Protein AF-A0A9P6WV82-F1 (afdb_monomer_lite)

InterPro domains:
  IPR022210 Transcription activator GCR1-like domain [PF12550] (88-168)
  IPR052146 High-osmolarity-induced transcription [PTHR37784] (64-182)

Secondary structure (DSSP, 8-state):
-HHHHHHHHHHHHHHHHHHHHHHHHHHHHHHHHHHHHHHHHHHHHHHHHGGGS---------------PPP-----S-S------------S---SHHHHHHHHHT-STTPPPHHHHHHHHTTGGGTSS-HHHHHHHHHHHHHHHHHHHHHHHHT--HHHHHHHHHHHHHHTT--HHHHHHHHHTT--

Structure (mmCIF, N/CA/C/O backbone):
data_AF-A0A9P6WV82-F1
#
_entry.id   AF-A0A9P6WV82-F1
#
loop_
_atom_site.group_PDB
_atom_site.id
_atom_site.type_symbol
_atom_site.label_atom_id
_atom_site.label_alt_id
_atom_site.label_comp_id
_atom_site.label_asym_id
_atom_site.label_entity_id
_atom_site.label_seq_id
_atom_site.pdbx_PDB_ins_code
_atom_site.Cartn_x
_atom_site.Cartn_y
_atom_site.Cartn_z
_atom_site.occupancy
_atom_site.B_iso_or_equiv
_atom_site.auth_seq_id
_atom_site.auth_comp_id
_atom_site.auth_asym_id
_atom_site.auth_atom_id
_atom_site.pdbx_PDB_model_num
ATOM 1 N N . MET A 1 1 ? -42.187 6.146 41.200 1.00 59.62 1 MET A N 1
ATOM 2 C CA . MET A 1 1 ? -41.521 5.185 40.288 1.00 59.62 1 MET A CA 1
ATOM 3 C C . MET A 1 1 ? -41.901 5.340 38.808 1.00 59.62 1 MET A C 1
ATOM 5 O O . MET A 1 1 ? -41.133 4.873 37.985 1.00 59.62 1 MET A O 1
ATOM 9 N N . LYS A 1 2 ? -43.012 6.002 38.430 1.00 61.84 2 LYS A N 1
ATOM 10 C CA . LYS A 1 2 ? -43.406 6.187 37.011 1.00 61.84 2 LYS A CA 1
ATOM 11 C C . LYS A 1 2 ? -42.445 7.071 36.190 1.00 61.84 2 LYS A C 1
ATOM 13 O O . LYS A 1 2 ? -42.104 6.729 35.070 1.00 61.84 2 LYS A O 1
ATOM 18 N N . THR A 1 3 ? -41.887 8.108 36.809 1.00 72.44 3 THR A N 1
ATOM 19 C CA . THR A 1 3 ? -41.020 9.103 36.152 1.00 72.44 3 THR A CA 1
ATOM 20 C C . THR A 1 3 ? -39.717 8.549 35.559 1.00 72.44 3 THR A C 1
ATOM 22 O O . THR A 1 3 ? -39.235 9.068 34.558 1.00 72.44 3 THR A O 1
ATOM 25 N N . GLY A 1 4 ? -39.140 7.492 36.142 1.00 73.56 4 GLY A N 1
ATOM 26 C CA . GLY A 1 4 ? -37.918 6.869 35.617 1.00 73.56 4 GLY A CA 1
ATOM 27 C C . GLY A 1 4 ? -38.162 6.027 34.360 1.00 73.56 4 GLY A C 1
ATOM 28 O O . GLY A 1 4 ? -37.339 6.027 33.449 1.00 73.56 4 GLY A O 1
ATOM 29 N N . PHE A 1 5 ? -39.312 5.352 34.287 1.00 75.44 5 PHE A N 1
ATOM 30 C CA . PHE A 1 5 ? -39.697 4.529 33.139 1.00 75.44 5 PHE A CA 1
ATOM 31 C C . PHE A 1 5 ? -40.050 5.391 31.920 1.00 75.44 5 PHE A C 1
ATOM 33 O O . PHE A 1 5 ? -39.572 5.123 30.819 1.00 75.44 5 PHE A O 1
ATOM 40 N N . ASP A 1 6 ? -40.786 6.484 32.135 1.00 85.81 6 ASP A N 1
ATOM 41 C CA . ASP A 1 6 ? -41.121 7.445 31.077 1.00 85.81 6 ASP A CA 1
ATOM 42 C C . ASP A 1 6 ? -39.864 8.123 30.501 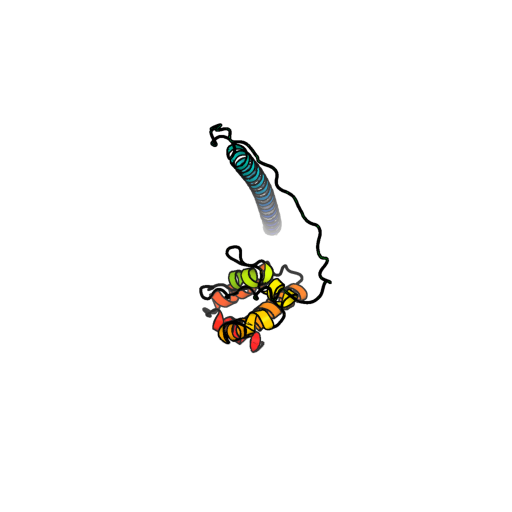1.00 85.81 6 ASP A C 1
ATOM 44 O O . ASP A 1 6 ? -39.753 8.315 29.290 1.00 85.81 6 ASP A O 1
ATOM 48 N N . SER A 1 7 ? -38.871 8.411 31.353 1.00 86.19 7 SER A N 1
ATOM 49 C CA . SER A 1 7 ? -37.585 8.991 30.942 1.00 86.19 7 SER A CA 1
ATOM 50 C C . SER A 1 7 ? -36.739 8.024 30.098 1.00 86.19 7 SER A C 1
ATOM 52 O O . SER A 1 7 ? -36.194 8.411 29.064 1.00 86.19 7 SER A O 1
ATOM 54 N N . MET A 1 8 ? -36.683 6.738 30.469 1.00 86.56 8 MET A N 1
ATOM 55 C CA . MET A 1 8 ? -35.998 5.716 29.662 1.00 86.56 8 MET A CA 1
ATOM 56 C C . MET A 1 8 ? -36.670 5.513 28.303 1.00 86.56 8 MET A C 1
ATOM 58 O O . MET A 1 8 ? -35.983 5.383 27.290 1.00 86.56 8 MET A O 1
ATOM 62 N N . ASN A 1 9 ? -38.003 5.530 28.261 1.00 90.44 9 ASN A N 1
ATOM 63 C CA . ASN A 1 9 ? -38.742 5.399 27.011 1.00 90.44 9 ASN A CA 1
ATOM 64 C C . ASN A 1 9 ? -38.524 6.616 26.091 1.00 90.44 9 ASN A C 1
ATOM 66 O O . ASN A 1 9 ? -38.343 6.464 24.884 1.00 90.44 9 ASN A O 1
ATOM 70 N N . ALA A 1 10 ? -38.451 7.825 26.661 1.00 90.81 10 ALA A N 1
ATOM 71 C CA . ALA A 1 10 ? -38.076 9.028 25.921 1.00 90.81 10 ALA A CA 1
ATOM 72 C C . ALA A 1 10 ? -36.651 8.926 25.349 1.00 90.81 10 ALA A C 1
ATOM 74 O O . ALA A 1 10 ? -36.433 9.247 24.182 1.00 90.81 10 ALA A O 1
ATOM 75 N N . MET A 1 11 ? -35.694 8.420 26.132 1.00 89.25 11 MET A N 1
ATOM 76 C CA . MET A 1 11 ? -34.311 8.242 25.683 1.00 89.25 11 MET A CA 1
ATOM 77 C C . MET A 1 11 ? -34.193 7.212 24.553 1.00 89.25 11 MET A C 1
ATOM 79 O O . MET A 1 11 ? -33.502 7.464 23.568 1.00 89.25 11 MET A O 1
ATOM 83 N N . LEU A 1 12 ? -34.910 6.090 24.648 1.00 89.75 12 LEU A N 1
ATOM 84 C CA . LEU A 1 12 ? -34.991 5.083 23.585 1.00 89.75 12 LEU A CA 1
ATOM 85 C C . LEU A 1 12 ? -35.516 5.679 22.277 1.00 89.75 12 LEU A C 1
ATOM 87 O O . LEU A 1 12 ? -34.900 5.486 21.229 1.00 89.75 12 LEU A O 1
ATOM 91 N N . ASN A 1 13 ? -36.592 6.462 22.342 1.00 93.88 13 ASN A N 1
ATOM 92 C CA . ASN A 1 13 ? -37.151 7.126 21.166 1.00 93.88 13 ASN A CA 1
ATOM 93 C C . ASN A 1 13 ? -36.176 8.143 20.556 1.00 93.88 13 ASN A C 1
ATOM 95 O O . ASN A 1 13 ? -36.062 8.227 19.333 1.00 93.88 13 ASN A O 1
ATOM 99 N N . ILE A 1 14 ? -35.435 8.887 21.384 1.00 93.62 14 ILE A N 1
ATOM 100 C CA . ILE A 1 14 ? -34.412 9.833 20.914 1.00 93.62 14 ILE A CA 1
ATOM 101 C C . ILE A 1 14 ? -33.285 9.094 20.189 1.00 93.62 14 ILE A C 1
ATOM 103 O O . ILE A 1 14 ? -32.912 9.489 19.086 1.00 93.62 14 ILE A O 1
ATOM 107 N N . VAL A 1 15 ? -32.764 8.010 20.769 1.00 92.12 15 VAL A N 1
ATOM 108 C CA . VAL A 1 15 ? -31.679 7.220 20.164 1.00 92.12 15 VAL A CA 1
ATOM 109 C C . VAL A 1 15 ? -32.139 6.579 18.856 1.00 92.12 15 VAL A C 1
ATOM 111 O O . VAL A 1 15 ? -31.428 6.631 17.854 1.00 92.12 15 VAL A O 1
ATOM 114 N N . GLN A 1 16 ? -33.350 6.025 18.822 1.00 91.44 16 GLN A N 1
ATOM 115 C CA . GLN A 1 16 ? -33.920 5.464 17.597 1.00 91.44 16 GLN A CA 1
ATOM 116 C C . GLN A 1 16 ? -34.129 6.532 16.519 1.00 91.44 16 GLN A C 1
ATOM 118 O O . GLN A 1 16 ? -33.824 6.285 15.352 1.00 91.44 16 GLN A O 1
ATOM 123 N N . SER A 1 17 ? -34.600 7.721 16.900 1.00 94.50 17 SER A N 1
ATOM 124 C CA . SER A 1 17 ? -34.752 8.860 15.992 1.00 94.50 17 SER A CA 1
ATOM 125 C C . SER A 1 17 ? -33.402 9.313 15.424 1.00 94.50 17 SER A C 1
ATOM 127 O O . SER A 1 17 ? -33.260 9.441 14.209 1.00 94.50 17 SER A O 1
ATOM 129 N N . GLN A 1 18 ? -32.369 9.453 16.264 1.00 90.50 18 GLN A N 1
ATOM 130 C C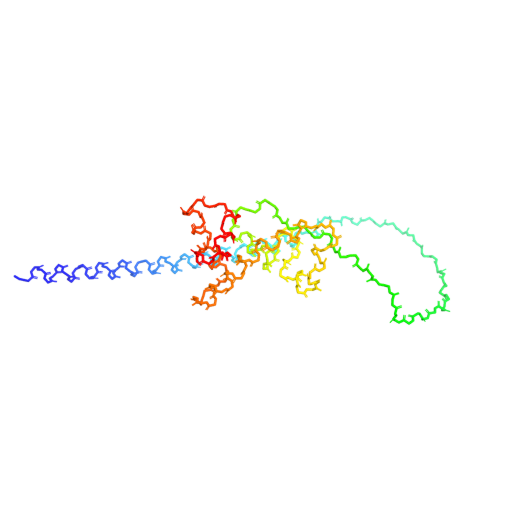A . GLN A 1 18 ? -31.015 9.802 15.811 1.00 90.50 18 GLN A CA 1
ATOM 131 C C . GLN A 1 18 ? -30.416 8.751 14.869 1.00 90.50 18 GLN A C 1
ATOM 133 O O . GLN A 1 18 ? -29.809 9.108 13.856 1.00 90.50 18 GLN A O 1
ATOM 138 N N . ASN A 1 19 ? -30.625 7.463 15.151 1.00 92.19 19 ASN A N 1
ATOM 139 C CA . ASN A 1 19 ? -30.166 6.387 14.272 1.00 92.19 19 ASN A CA 1
ATOM 140 C C . ASN A 1 19 ? -30.859 6.446 12.903 1.00 92.19 19 ASN A C 1
ATOM 142 O O . ASN A 1 19 ? -30.200 6.301 11.874 1.00 92.19 19 ASN A O 1
ATOM 146 N N . GLN A 1 20 ? -32.168 6.714 12.868 1.00 92.94 20 GLN A N 1
ATOM 147 C CA . GLN A 1 20 ? -32.908 6.870 11.611 1.00 92.94 20 GLN A CA 1
ATOM 148 C C . GLN A 1 20 ? -32.475 8.113 10.825 1.00 92.94 20 GLN A C 1
ATOM 150 O O . GLN A 1 20 ? -32.301 8.035 9.610 1.00 92.94 20 GLN A O 1
ATOM 155 N N . LEU A 1 21 ? -32.254 9.243 11.501 1.00 94.50 21 LEU A N 1
ATOM 156 C CA . LEU A 1 21 ? -31.747 10.465 10.868 1.00 94.50 21 LEU A CA 1
ATOM 157 C C . LEU A 1 21 ? -30.377 10.233 10.228 1.00 94.50 21 LEU A C 1
ATOM 159 O O . LEU A 1 21 ? -30.173 10.591 9.070 1.00 94.50 21 LEU A O 1
ATOM 163 N N . THR A 1 22 ? -29.473 9.570 10.950 1.00 90.31 22 THR A N 1
ATOM 164 C CA . THR A 1 22 ? -28.144 9.212 10.439 1.00 90.31 22 THR A CA 1
ATOM 165 C C . THR A 1 22 ? -28.248 8.315 9.205 1.00 90.31 22 THR A C 1
ATOM 167 O O . THR A 1 22 ? -27.593 8.573 8.198 1.00 90.31 22 THR A O 1
ATOM 170 N N . LEU A 1 23 ? -29.121 7.302 9.238 1.00 93.81 23 LEU A N 1
ATOM 171 C CA . LEU A 1 23 ? -29.341 6.405 8.101 1.00 93.81 23 LEU A CA 1
ATOM 172 C C . LEU A 1 23 ? -29.824 7.165 6.855 1.00 93.81 23 LEU A C 1
ATOM 174 O O . LEU A 1 23 ? -29.355 6.913 5.745 1.00 93.81 23 LEU A O 1
ATOM 178 N N . ASN A 1 24 ? -30.760 8.097 7.032 1.00 95.50 24 ASN A N 1
ATOM 179 C CA . ASN A 1 24 ? -31.298 8.890 5.930 1.00 95.50 24 ASN A CA 1
ATOM 180 C C . ASN A 1 24 ? -30.247 9.848 5.356 1.00 95.50 24 ASN A C 1
ATOM 182 O O . ASN A 1 24 ? -30.150 9.972 4.137 1.00 95.50 24 ASN A O 1
ATOM 186 N N . ALA A 1 25 ? -29.423 10.461 6.210 1.00 95.25 25 ALA A N 1
ATOM 187 C CA . ALA A 1 25 ? -28.324 11.319 5.775 1.00 95.25 25 ALA A CA 1
ATOM 188 C C . ALA A 1 25 ? -27.295 10.550 4.929 1.00 95.25 25 ALA A C 1
ATOM 190 O O . ALA A 1 25 ? -26.870 11.042 3.887 1.00 95.25 25 ALA A O 1
ATOM 191 N N . VAL A 1 26 ? -26.948 9.318 5.319 1.00 92.62 26 VAL A N 1
ATOM 192 C CA . VAL A 1 26 ? -26.033 8.464 4.539 1.00 92.62 26 VAL A CA 1
ATOM 193 C C . VAL A 1 26 ? -26.626 8.118 3.173 1.00 92.62 26 VAL A C 1
ATOM 195 O O . VAL A 1 26 ? -25.959 8.293 2.158 1.00 92.62 26 VAL A O 1
ATOM 198 N N . LYS A 1 27 ? -27.897 7.700 3.118 1.00 94.50 27 LYS A N 1
ATOM 199 C CA . LYS A 1 27 ? -28.572 7.390 1.843 1.00 94.50 27 LYS A CA 1
ATOM 200 C C . LYS A 1 27 ? -28.625 8.590 0.899 1.00 94.50 27 LYS A C 1
ATOM 202 O O . LYS A 1 27 ? -28.493 8.423 -0.313 1.00 94.50 27 LYS A O 1
ATOM 207 N N . GLN A 1 28 ? -28.827 9.781 1.457 1.00 93.75 28 GLN A N 1
ATOM 208 C CA . GLN A 1 28 ? -28.831 11.024 0.698 1.00 93.75 28 GLN A CA 1
ATOM 209 C C . GLN A 1 28 ? -27.441 11.321 0.125 1.00 93.75 28 GLN A C 1
ATOM 211 O O . GLN A 1 28 ? -27.318 11.538 -1.078 1.00 93.75 28 GLN A O 1
ATOM 216 N N . LEU A 1 29 ? -26.394 11.233 0.949 1.00 92.94 29 LEU A N 1
ATOM 217 C CA . LEU A 1 29 ? -25.011 11.412 0.502 1.00 92.94 29 LEU A CA 1
ATOM 218 C C . LEU A 1 29 ? -24.619 10.406 -0.587 1.00 92.94 29 LEU A C 1
ATOM 220 O O . LEU A 1 29 ? -23.961 10.767 -1.559 1.00 92.94 29 LEU A O 1
ATOM 224 N N . GLU A 1 30 ? -25.047 9.148 -0.473 1.00 92.56 30 GLU A N 1
ATOM 225 C CA . GLU A 1 30 ? -24.822 8.150 -1.521 1.00 92.56 30 GLU A CA 1
ATOM 226 C C . GLU A 1 30 ? -25.540 8.510 -2.826 1.00 92.56 30 GLU A C 1
ATOM 228 O O . GLU A 1 30 ? -24.981 8.319 -3.906 1.00 92.56 30 GLU A O 1
ATOM 233 N N . ALA A 1 31 ? -26.771 9.024 -2.752 1.00 92.06 31 ALA A N 1
ATOM 234 C CA . ALA A 1 31 ? -27.504 9.477 -3.929 1.00 92.06 31 ALA A CA 1
ATOM 235 C C . ALA A 1 31 ? -26.819 10.673 -4.598 1.00 92.06 31 ALA A C 1
ATOM 237 O O . ALA A 1 31 ? -26.658 10.675 -5.817 1.00 92.06 31 ALA A O 1
ATOM 238 N N . GLU A 1 32 ? -26.353 11.640 -3.812 1.00 92.44 32 GLU A N 1
ATOM 239 C CA . GLU A 1 32 ? -25.611 12.805 -4.302 1.00 92.44 32 GLU A CA 1
ATOM 240 C C . GLU A 1 32 ? -24.291 12.404 -4.959 1.00 92.44 32 GLU A C 1
ATOM 242 O O . GLU A 1 32 ? -23.982 12.869 -6.056 1.00 92.44 32 GLU A O 1
ATOM 247 N N . ASN A 1 33 ? -23.545 11.483 -4.347 1.00 93.19 33 ASN A N 1
ATOM 248 C CA . ASN A 1 33 ? -22.292 10.988 -4.908 1.00 93.19 33 ASN A CA 1
ATOM 249 C C . ASN A 1 33 ? -22.525 10.250 -6.240 1.00 93.19 33 ASN A C 1
ATOM 251 O O . ASN A 1 33 ? -21.804 10.472 -7.212 1.00 93.19 33 ASN A O 1
ATOM 255 N N . ARG A 1 34 ? -23.588 9.435 -6.338 1.00 92.50 34 ARG A N 1
ATOM 256 C CA . ARG A 1 34 ? -23.975 8.794 -7.609 1.00 92.50 34 ARG A CA 1
ATOM 257 C C . ARG A 1 34 ? -24.305 9.815 -8.696 1.00 92.50 34 ARG A C 1
ATOM 259 O O . ARG A 1 34 ? -23.856 9.642 -9.827 1.00 92.50 34 ARG A O 1
ATOM 266 N N . THR A 1 35 ? -25.061 10.859 -8.367 1.00 94.75 35 THR A N 1
ATOM 267 C CA . THR A 1 35 ? -25.400 11.928 -9.320 1.00 94.75 35 THR A CA 1
ATOM 268 C C . THR A 1 35 ? -24.148 12.668 -9.781 1.00 94.75 35 THR A C 1
ATOM 270 O O . THR A 1 35 ? -23.925 12.801 -10.979 1.00 94.75 35 THR A O 1
ATOM 273 N N . MET A 1 36 ? -23.268 13.048 -8.851 1.00 93.12 36 MET A N 1
ATOM 274 C CA . MET A 1 36 ? -22.010 13.728 -9.170 1.00 93.12 36 MET A CA 1
ATOM 275 C C . MET A 1 36 ? -21.119 12.894 -10.100 1.00 93.12 36 MET A C 1
ATOM 277 O O . MET A 1 36 ? -20.535 13.424 -11.047 1.00 93.12 36 MET A O 1
ATOM 281 N N . LEU A 1 37 ? -21.020 11.584 -9.858 1.00 93.50 37 LEU A N 1
ATOM 282 C CA . LEU A 1 37 ? -20.270 10.678 -10.729 1.00 93.50 37 LEU A CA 1
ATOM 283 C C . LEU A 1 37 ? -20.881 10.596 -12.134 1.00 93.50 37 LEU A C 1
ATOM 285 O O . LEU A 1 37 ? -20.140 10.605 -13.119 1.00 93.50 37 LEU A O 1
ATOM 289 N N . ALA A 1 38 ? -22.211 10.549 -12.241 1.00 89.25 38 ALA A N 1
ATOM 290 C CA . ALA A 1 38 ? -22.902 10.548 -13.529 1.00 89.25 38 ALA A CA 1
ATOM 291 C C . ALA A 1 38 ? -22.651 11.850 -14.313 1.00 89.25 38 ALA A C 1
ATOM 293 O O . ALA A 1 38 ? -22.342 11.799 -15.506 1.00 89.25 38 ALA A O 1
ATOM 294 N N . ASP A 1 39 ? -22.695 12.998 -13.636 1.00 89.06 39 ASP A N 1
ATOM 295 C CA . ASP A 1 39 ? -22.423 14.306 -14.240 1.00 89.06 39 ASP A CA 1
ATOM 296 C C . ASP A 1 39 ? -20.965 14.428 -14.702 1.00 89.06 39 ASP A C 1
ATOM 298 O O . ASP A 1 39 ? -20.696 14.891 -15.813 1.00 89.06 39 ASP A O 1
ATOM 302 N N . SER A 1 40 ? -20.012 13.943 -13.898 1.00 91.19 40 SER A N 1
ATOM 303 C CA . SER A 1 40 ? -18.591 13.915 -14.268 1.00 91.19 40 SER A CA 1
ATOM 304 C C . SER A 1 40 ? -18.349 13.071 -15.522 1.00 91.19 40 SER A C 1
ATOM 306 O O . SER A 1 40 ? -17.632 13.491 -16.434 1.00 91.19 40 SER A O 1
ATOM 308 N N . PHE A 1 41 ? -19.002 11.910 -15.623 1.00 95.62 41 PHE A N 1
ATOM 309 C CA . PHE A 1 41 ? -18.922 11.062 -16.811 1.00 95.62 41 PHE A CA 1
ATOM 310 C C . PHE A 1 41 ? -19.500 11.754 -18.057 1.00 95.62 41 PHE A C 1
ATOM 312 O O . PHE A 1 41 ? -18.907 11.710 -19.143 1.00 95.62 41 PHE A O 1
ATOM 319 N N . LEU A 1 42 ? -20.633 12.445 -17.913 1.00 92.25 42 LEU A N 1
ATOM 320 C CA . LEU A 1 42 ? -21.245 13.192 -19.011 1.00 92.25 42 LEU A CA 1
ATOM 321 C C . LEU A 1 42 ? -20.366 14.370 -19.466 1.00 92.25 42 LEU A C 1
ATOM 323 O O . LEU A 1 42 ? -20.237 14.642 -20.660 1.00 92.25 42 LEU A O 1
ATOM 327 N N . GLN A 1 43 ? -19.695 15.035 -18.529 1.00 89.44 43 GLN A N 1
ATOM 328 C CA . GLN A 1 43 ? -18.749 16.103 -18.834 1.00 89.44 43 GLN A CA 1
ATOM 329 C C . GLN A 1 43 ? -17.540 15.585 -19.622 1.00 89.44 43 GLN A C 1
ATOM 331 O O . GLN A 1 43 ? -17.190 16.160 -20.653 1.00 89.44 43 GLN A O 1
ATOM 336 N N . ILE A 1 44 ? -16.929 14.482 -19.180 1.00 87.50 44 ILE A N 1
ATOM 337 C CA . ILE A 1 44 ? -15.770 13.878 -19.859 1.00 87.50 44 ILE A CA 1
ATOM 338 C C . ILE A 1 44 ? -16.151 13.416 -21.269 1.00 87.50 44 ILE A C 1
ATOM 340 O O . ILE A 1 44 ? -15.408 13.658 -22.218 1.00 87.50 44 ILE A O 1
ATOM 344 N N . SER A 1 45 ? -17.322 12.799 -21.436 1.00 84.19 45 SER A N 1
ATOM 345 C CA . SER A 1 45 ? -17.796 12.373 -22.760 1.00 84.19 45 SER A CA 1
ATOM 346 C C . SER A 1 45 ? -18.053 13.554 -23.706 1.00 84.19 45 SER A C 1
ATOM 348 O O . SER A 1 45 ? -17.675 13.483 -24.877 1.00 84.19 45 SER A O 1
ATOM 350 N N . ASN A 1 46 ? -18.589 14.675 -23.214 1.00 80.88 46 ASN A N 1
ATOM 351 C CA . ASN A 1 46 ? -18.684 15.906 -24.004 1.00 80.88 46 ASN A CA 1
ATOM 352 C C . ASN A 1 46 ? -17.307 16.503 -24.344 1.00 80.88 46 ASN A C 1
ATOM 354 O O . ASN A 1 46 ? -17.136 16.982 -25.462 1.00 80.88 46 ASN A O 1
ATOM 358 N N . MET A 1 47 ? -16.322 16.445 -23.437 1.00 77.69 47 MET A N 1
ATOM 359 C CA . MET A 1 47 ? -14.949 16.900 -23.715 1.00 77.69 47 MET A CA 1
ATOM 360 C C . MET A 1 47 ? -14.264 16.055 -24.793 1.00 77.69 47 MET A C 1
ATOM 362 O O . MET A 1 47 ? -13.630 16.607 -25.686 1.00 77.69 47 MET A O 1
ATOM 366 N N . LEU A 1 48 ? -14.419 14.729 -24.746 1.00 76.31 48 LEU A N 1
ATOM 367 C CA . LEU A 1 48 ? -13.856 13.828 -25.757 1.00 76.31 48 LEU A CA 1
ATOM 368 C C . LEU A 1 48 ? -14.478 14.056 -27.141 1.00 76.31 48 LEU A C 1
ATOM 370 O O . LEU A 1 48 ? -13.783 13.947 -28.144 1.00 76.31 48 LEU A O 1
ATOM 374 N N . ARG A 1 49 ? -15.762 14.431 -27.206 1.00 74.81 49 ARG A N 1
ATOM 375 C CA . ARG A 1 49 ? -16.451 14.730 -28.472 1.00 74.81 49 ARG A CA 1
ATOM 376 C C . ARG A 1 49 ? -16.057 16.079 -29.089 1.00 74.81 49 ARG A C 1
ATOM 378 O O . ARG A 1 49 ? -16.239 16.265 -30.283 1.00 74.81 49 ARG A O 1
ATOM 385 N N . GLN A 1 50 ? -15.510 17.007 -28.303 1.00 61.62 50 GLN A N 1
ATOM 386 C CA . GLN A 1 50 ? -15.025 18.308 -28.790 1.00 61.62 50 GLN A CA 1
ATOM 387 C C . GLN A 1 50 ? -13.569 18.264 -29.305 1.00 61.62 50 GLN A C 1
ATOM 389 O O . GLN A 1 50 ? -13.038 19.289 -29.721 1.00 61.62 50 GLN A O 1
ATOM 394 N N . GLY A 1 51 ? -12.922 17.090 -29.309 1.00 55.44 51 GLY A N 1
ATOM 395 C CA . GLY A 1 51 ? -11.545 16.900 -29.783 1.00 55.44 51 GLY A CA 1
ATOM 396 C C . GLY A 1 51 ? -11.352 16.816 -31.306 1.00 55.44 51 GLY A C 1
ATOM 397 O O . GLY A 1 51 ? -10.206 16.806 -31.743 1.00 55.44 51 GLY A O 1
ATOM 398 N N . ASP A 1 52 ? -12.426 16.786 -32.107 1.00 51.97 52 ASP A N 1
ATOM 399 C CA . ASP A 1 52 ? -12.368 16.605 -33.573 1.00 51.97 52 ASP A CA 1
ATOM 400 C C . ASP A 1 52 ? -12.622 17.891 -34.402 1.00 51.97 52 ASP A C 1
ATOM 402 O O . ASP A 1 52 ? -12.524 17.861 -35.627 1.00 51.97 52 ASP A O 1
ATOM 406 N N . GLU A 1 53 ? -12.888 19.053 -33.786 1.00 47.41 53 GLU A N 1
ATOM 407 C CA . GLU A 1 53 ? -13.193 20.308 -34.515 1.00 47.41 53 GLU A CA 1
ATOM 408 C C . GLU A 1 53 ? -12.016 21.299 -34.633 1.00 47.41 53 GLU A C 1
ATOM 410 O O . GLU A 1 53 ? -12.207 22.515 -34.664 1.00 47.41 53 GLU A O 1
ATOM 415 N N . ASN A 1 54 ? -10.773 20.817 -34.745 1.00 44.00 54 ASN A N 1
ATOM 416 C CA . ASN A 1 54 ? -9.682 21.679 -35.215 1.00 44.00 54 ASN A CA 1
ATOM 417 C C . ASN A 1 54 ? -8.580 20.907 -35.953 1.00 44.00 54 ASN A C 1
ATOM 419 O O . ASN A 1 54 ? -7.452 20.774 -35.485 1.00 44.00 54 ASN A O 1
ATOM 423 N N . THR A 1 55 ? -8.886 20.379 -37.136 1.00 43.78 55 THR A N 1
ATOM 424 C CA . THR A 1 55 ? -7.854 20.077 -38.138 1.00 43.78 55 THR A CA 1
ATOM 425 C C . THR A 1 55 ? -8.375 20.496 -39.503 1.00 43.78 55 THR A C 1
ATOM 427 O O . THR A 1 55 ? -9.132 19.786 -40.161 1.00 43.78 55 THR A O 1
ATOM 430 N N . GLN A 1 56 ? -8.001 21.713 -39.897 1.00 39.81 56 GLN A N 1
ATOM 431 C CA . GLN A 1 56 ? -8.258 22.227 -41.232 1.00 39.81 56 GLN A CA 1
ATOM 432 C C . GLN A 1 56 ? -7.584 21.349 -42.292 1.00 39.81 56 GLN A C 1
ATOM 434 O O . GLN A 1 56 ? -6.398 21.030 -42.221 1.00 39.81 56 GLN A O 1
ATOM 439 N N . ILE A 1 57 ? -8.385 21.007 -43.296 1.00 44.47 57 ILE A N 1
ATOM 440 C CA . ILE A 1 57 ? -8.008 20.394 -44.562 1.00 44.47 57 ILE A CA 1
ATOM 441 C C . ILE A 1 57 ? -7.064 21.341 -45.312 1.00 44.47 57 ILE A C 1
ATOM 443 O O . ILE A 1 57 ? -7.433 22.478 -45.602 1.00 44.47 57 ILE A O 1
ATOM 447 N N . GLN A 1 58 ? -5.893 20.850 -45.721 1.00 35.53 58 GLN A N 1
ATOM 448 C CA . GLN A 1 58 ? -5.174 21.421 -46.857 1.00 35.53 58 GLN A CA 1
ATOM 449 C C . GLN A 1 58 ? -4.789 20.300 -47.825 1.00 35.53 58 GLN A C 1
ATOM 451 O O . GLN A 1 58 ? -3.957 19.443 -47.541 1.00 35.53 58 GLN A O 1
ATOM 456 N N . GLN A 1 59 ? -5.493 20.290 -48.957 1.00 41.44 59 GLN A N 1
ATOM 457 C CA . GLN A 1 59 ? -5.243 19.446 -50.117 1.00 41.44 59 GLN A CA 1
ATOM 458 C C . GLN A 1 59 ? -3.960 19.910 -50.813 1.00 41.44 59 GLN A C 1
ATOM 460 O O . GLN A 1 59 ? -3.895 21.058 -51.243 1.00 41.44 59 GLN A O 1
ATOM 465 N N . THR A 1 60 ? -3.003 19.010 -51.036 1.00 33.53 60 THR A N 1
ATOM 466 C CA . THR A 1 60 ? -2.095 19.096 -52.189 1.00 33.53 60 THR A CA 1
ATOM 467 C C . THR A 1 60 ? -1.836 17.699 -52.752 1.00 33.53 60 THR A C 1
ATOM 469 O O . THR A 1 60 ? -1.316 16.796 -52.105 1.00 33.53 60 THR A O 1
ATOM 472 N N . SER A 1 61 ? -2.275 17.524 -53.993 1.00 46.19 61 SER A N 1
ATOM 473 C CA . SER A 1 61 ? -2.063 16.372 -54.860 1.00 46.19 61 SER A CA 1
ATOM 474 C C . SER A 1 61 ? -0.574 16.101 -55.074 1.00 46.19 61 SER A C 1
ATOM 476 O O . SER A 1 61 ? 0.127 17.043 -55.420 1.00 46.19 61 SER A O 1
ATOM 478 N N . THR A 1 62 ? -0.099 14.848 -54.998 1.00 33.78 62 THR A N 1
ATOM 479 C CA . THR A 1 62 ? 1.011 14.335 -55.840 1.00 33.78 62 THR A CA 1
ATOM 480 C C . THR A 1 62 ? 1.027 12.792 -55.877 1.00 33.78 62 THR A C 1
ATOM 482 O O . THR A 1 62 ? 1.464 12.134 -54.945 1.00 33.78 62 THR A O 1
ATOM 485 N N . ILE A 1 63 ? 0.484 12.244 -56.969 1.00 42.16 63 ILE A N 1
ATOM 486 C CA . ILE A 1 63 ? 1.044 11.219 -57.876 1.00 42.16 63 ILE A CA 1
ATOM 487 C C . ILE A 1 63 ? 1.881 10.066 -57.262 1.00 42.16 63 ILE A C 1
ATOM 489 O O . ILE A 1 63 ? 3.005 10.255 -56.808 1.00 42.16 63 ILE A O 1
ATOM 493 N N . LEU A 1 64 ? 1.368 8.837 -57.408 1.00 46.62 64 LEU A N 1
ATOM 494 C CA . LEU A 1 64 ? 2.102 7.569 -57.279 1.00 46.62 64 LEU A CA 1
ATOM 495 C C . LEU A 1 64 ? 2.924 7.276 -58.549 1.00 46.62 64 LEU A C 1
ATOM 497 O O . LEU A 1 64 ? 2.399 7.448 -59.652 1.00 46.62 64 LEU A O 1
ATOM 501 N N . PRO A 1 65 ? 4.107 6.651 -58.419 1.00 47.03 65 PRO A N 1
ATOM 502 C CA . PRO A 1 65 ? 4.497 5.629 -59.373 1.00 47.03 65 PRO A CA 1
ATOM 503 C C . PRO A 1 65 ? 4.729 4.276 -58.696 1.00 47.03 65 PRO A C 1
ATOM 505 O O . PRO A 1 65 ? 5.375 4.135 -57.660 1.00 47.03 65 PRO A O 1
ATOM 508 N N . SER A 1 66 ? 4.156 3.281 -59.362 1.00 51.38 66 SER A N 1
ATOM 509 C CA . SER A 1 66 ? 4.294 1.849 -59.153 1.00 51.38 66 SER A CA 1
ATOM 510 C C . SER A 1 66 ? 5.753 1.394 -59.266 1.00 51.38 66 SER A C 1
ATOM 512 O O . SER A 1 66 ? 6.461 1.814 -60.182 1.00 51.38 66 SER A O 1
ATOM 514 N N . SER A 1 67 ? 6.193 0.495 -58.382 1.00 41.41 67 SER A N 1
ATOM 515 C CA . SER A 1 67 ? 7.353 -0.375 -58.615 1.00 41.41 67 SER A CA 1
ATOM 516 C C . SER A 1 67 ? 7.265 -1.642 -57.759 1.00 41.41 67 SER A C 1
ATOM 518 O O . SER A 1 67 ? 7.570 -1.650 -56.573 1.00 41.41 67 SER A O 1
ATOM 520 N N . SER A 1 68 ? 6.794 -2.701 -58.418 1.00 43.56 68 SER A N 1
ATOM 521 C CA . SER A 1 68 ? 7.430 -4.022 -58.492 1.00 43.56 68 SER A CA 1
ATOM 522 C C . SER A 1 68 ? 7.932 -4.660 -57.190 1.00 43.56 68 SER A C 1
ATOM 524 O O . SER A 1 68 ? 9.063 -4.442 -56.764 1.00 43.56 68 SER A O 1
ATOM 526 N N . VAL A 1 69 ? 7.135 -5.579 -56.643 1.00 48.88 69 VAL A N 1
ATOM 527 C CA . VAL A 1 69 ? 7.611 -6.616 -55.715 1.00 48.88 69 VAL A CA 1
ATOM 528 C C . VAL A 1 69 ? 8.302 -7.751 -56.487 1.00 48.88 69 VAL A C 1
ATOM 530 O O . VAL A 1 69 ? 7.697 -8.299 -57.410 1.00 48.88 69 VAL A O 1
ATOM 533 N N . PRO A 1 70 ? 9.510 -8.192 -56.095 1.00 46.72 70 PRO A N 1
ATOM 534 C CA . PRO A 1 70 ? 9.925 -9.562 -56.323 1.00 46.72 70 PRO A CA 1
ATOM 535 C C . PRO A 1 70 ? 9.744 -10.387 -55.044 1.00 46.72 70 PRO A C 1
ATOM 537 O O . PRO A 1 70 ? 10.249 -10.074 -53.968 1.00 46.72 70 PRO A O 1
ATOM 540 N N . LEU A 1 71 ? 9.000 -11.474 -55.213 1.00 44.06 71 LEU A N 1
ATOM 541 C CA . LEU A 1 71 ? 8.872 -12.611 -54.315 1.00 44.06 71 LEU A CA 1
ATOM 542 C C . LEU A 1 71 ? 10.242 -13.270 -54.084 1.00 44.06 71 LEU A C 1
ATOM 544 O O . LEU A 1 71 ? 10.821 -13.799 -55.027 1.00 44.06 71 LEU A O 1
ATOM 548 N N . SER A 1 72 ? 10.733 -13.251 -52.843 1.00 44.19 72 SER A N 1
ATOM 549 C CA . SER A 1 72 ? 11.732 -14.151 -52.223 1.00 44.19 72 SER A CA 1
ATOM 550 C C . SER A 1 72 ? 11.950 -13.595 -50.812 1.00 44.19 72 SER A C 1
ATOM 552 O O . SER A 1 72 ? 12.357 -12.455 -50.667 1.00 44.19 72 SER A O 1
ATOM 554 N N . SER A 1 73 ? 11.670 -14.240 -49.692 1.00 39.97 73 SER A N 1
ATOM 555 C CA . SER A 1 73 ? 11.911 -15.609 -49.264 1.00 39.97 73 SER A CA 1
ATOM 556 C C . SER A 1 73 ? 11.189 -15.751 -47.915 1.00 39.97 73 SER A C 1
ATOM 558 O O . SER A 1 73 ? 11.022 -14.764 -47.201 1.00 39.97 73 SER A O 1
ATOM 560 N N . ILE A 1 74 ? 10.721 -16.947 -47.568 1.00 51.75 74 ILE A N 1
ATOM 561 C CA . ILE A 1 74 ? 10.166 -17.237 -46.242 1.00 51.75 74 ILE A CA 1
ATOM 562 C C . ILE A 1 74 ? 11.344 -17.592 -45.323 1.00 51.75 74 ILE A C 1
ATOM 564 O O . ILE A 1 74 ? 11.909 -18.674 -45.500 1.00 51.75 74 ILE A O 1
ATOM 568 N N . PRO A 1 75 ? 11.734 -16.762 -44.338 1.00 44.00 75 PRO A N 1
ATOM 569 C CA . PRO A 1 75 ? 12.506 -17.249 -43.213 1.00 44.00 75 PRO A CA 1
ATOM 570 C C . PRO A 1 75 ? 11.563 -17.829 -42.152 1.00 44.00 75 PRO A C 1
ATOM 572 O O . PRO A 1 75 ? 10.669 -17.173 -41.622 1.00 44.00 75 PRO A O 1
ATOM 575 N N . SER A 1 76 ? 11.804 -19.110 -41.897 1.00 43.06 76 SER A N 1
ATOM 576 C CA . SER A 1 76 ? 11.386 -19.927 -40.759 1.00 43.06 76 SER A CA 1
ATOM 577 C C . SER A 1 76 ? 11.276 -19.153 -39.426 1.00 43.06 76 SER A C 1
ATOM 579 O O . SER A 1 76 ? 12.120 -18.294 -39.155 1.00 43.06 76 SER A O 1
ATOM 581 N N . PRO A 1 77 ? 10.297 -19.463 -38.549 1.00 49.31 77 PRO A N 1
ATOM 582 C CA . PRO A 1 77 ? 10.125 -18.798 -37.262 1.00 49.31 77 PRO A CA 1
ATOM 583 C C . PRO A 1 77 ? 11.146 -19.341 -36.259 1.00 49.31 77 PRO A C 1
ATOM 585 O O . PRO A 1 77 ? 10.833 -20.182 -35.421 1.00 49.31 77 PRO A O 1
ATOM 588 N N . SER A 1 78 ? 12.393 -18.889 -36.342 1.00 48.44 78 SER A N 1
ATOM 589 C CA . SER A 1 78 ? 13.367 -19.169 -35.294 1.00 48.44 78 SER A CA 1
ATOM 590 C C . SER A 1 78 ? 14.407 -18.059 -35.214 1.00 48.44 78 SER A C 1
ATOM 592 O O . SER A 1 78 ? 15.143 -17.816 -36.162 1.00 48.44 78 SER A O 1
ATOM 594 N N . ALA A 1 79 ? 14.439 -17.419 -34.043 1.00 49.44 79 ALA A N 1
ATOM 595 C CA . ALA A 1 79 ? 15.412 -16.430 -33.583 1.00 49.44 79 ALA A CA 1
ATOM 596 C C . ALA A 1 79 ? 15.396 -15.045 -34.261 1.00 49.44 79 ALA A C 1
ATOM 598 O O . ALA A 1 79 ? 16.116 -14.798 -35.217 1.00 49.44 79 ALA A O 1
ATOM 599 N N . ALA A 1 80 ? 14.657 -14.104 -33.662 1.00 44.03 80 ALA A N 1
ATOM 600 C CA . ALA A 1 80 ? 15.175 -12.785 -33.269 1.00 44.03 80 ALA A CA 1
ATOM 601 C C . ALA A 1 80 ? 14.029 -11.917 -32.741 1.00 44.03 80 ALA A C 1
ATOM 603 O O . ALA A 1 80 ? 13.289 -11.300 -33.496 1.00 44.03 80 ALA A O 1
ATOM 604 N N . ASN A 1 81 ? 13.885 -11.878 -31.422 1.00 38.34 81 ASN A N 1
ATOM 605 C CA . ASN A 1 81 ? 13.662 -10.618 -30.730 1.00 38.34 81 ASN A CA 1
ATOM 606 C C . ASN A 1 81 ? 13.912 -10.873 -29.246 1.00 38.34 81 ASN A C 1
ATOM 608 O O . ASN A 1 81 ? 13.003 -11.129 -28.457 1.00 38.34 81 ASN A O 1
ATOM 612 N N . SER A 1 82 ? 15.174 -10.739 -28.856 1.00 47.12 82 SER A N 1
ATOM 613 C CA . SER A 1 82 ? 15.529 -10.040 -27.628 1.00 47.12 82 SER A CA 1
ATOM 614 C C . SER A 1 82 ? 14.849 -8.663 -27.656 1.00 47.12 82 SER A C 1
ATOM 616 O O . SER A 1 82 ? 15.474 -7.641 -27.925 1.00 47.12 82 SER A O 1
ATOM 618 N N . ARG A 1 83 ? 13.526 -8.628 -27.426 1.00 49.62 83 ARG A N 1
ATOM 619 C CA . ARG A 1 83 ? 12.828 -7.406 -27.031 1.00 49.62 83 ARG A CA 1
ATOM 620 C C . ARG A 1 83 ? 13.479 -7.037 -25.713 1.00 49.62 83 ARG A C 1
ATOM 622 O O . ARG A 1 83 ? 13.221 -7.705 -24.715 1.00 49.62 83 ARG A O 1
ATOM 629 N N . GLY A 1 84 ? 14.417 -6.091 -25.760 1.00 54.88 84 GLY A N 1
ATOM 630 C CA . GLY A 1 84 ? 15.137 -5.629 -24.584 1.00 54.88 84 GLY A CA 1
ATOM 631 C C . GLY A 1 84 ? 14.129 -5.414 -23.469 1.00 54.88 84 GLY A C 1
ATOM 632 O O . GLY A 1 84 ? 13.123 -4.733 -23.682 1.00 54.88 84 GLY A O 1
ATOM 633 N N . LEU A 1 85 ? 14.344 -6.086 -22.335 1.00 59.97 85 LEU A N 1
ATOM 634 C CA . LEU A 1 85 ? 13.496 -5.904 -21.167 1.00 59.97 85 LEU A CA 1
ATOM 635 C C . LEU A 1 85 ? 13.366 -4.391 -20.937 1.00 59.97 85 LEU A C 1
ATOM 637 O O . LEU A 1 85 ? 14.394 -3.708 -20.901 1.00 59.97 85 LEU A O 1
ATOM 641 N N . PRO A 1 86 ? 12.142 -3.846 -20.841 1.00 63.16 86 PRO A N 1
ATOM 642 C CA . PRO A 1 86 ? 11.975 -2.422 -20.607 1.00 63.16 86 PRO A CA 1
ATOM 643 C C . PRO A 1 86 ? 12.739 -2.054 -19.333 1.00 63.16 86 PRO A C 1
ATOM 645 O O . PRO A 1 86 ? 12.613 -2.751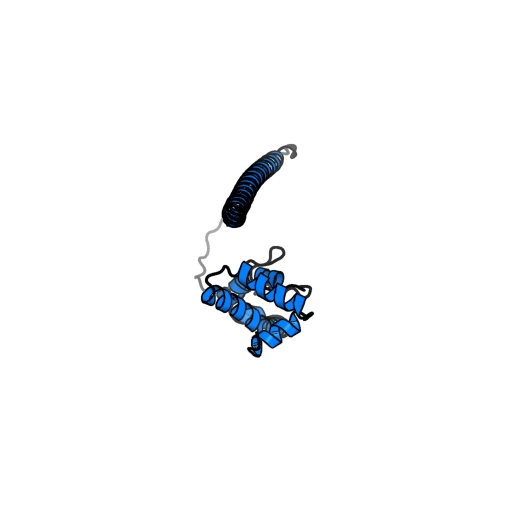 -18.325 1.00 63.16 86 PRO A O 1
ATOM 648 N N . SER A 1 87 ? 13.545 -0.984 -19.383 1.00 73.88 87 SER A N 1
ATOM 649 C CA . SER A 1 87 ? 14.297 -0.48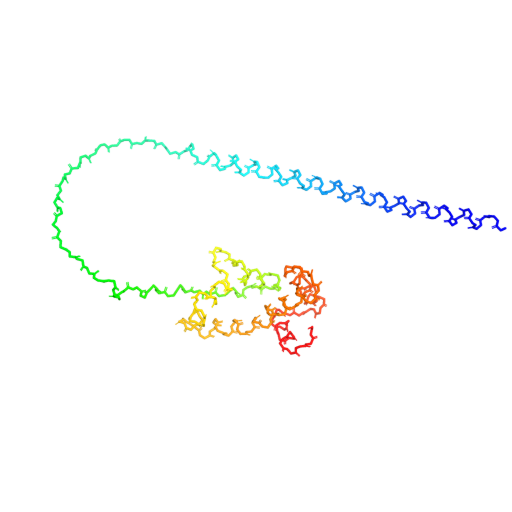7 -18.222 1.00 73.88 87 SER A CA 1
ATOM 650 C C . SER A 1 87 ? 13.305 0.042 -17.184 1.00 73.88 87 SER A C 1
ATOM 652 O O . SER A 1 87 ? 12.938 1.220 -17.150 1.00 73.88 87 SER A O 1
ATOM 654 N N . PHE A 1 88 ? 12.775 -0.875 -16.382 1.00 84.94 88 PHE A N 1
ATOM 655 C CA . PHE A 1 88 ? 11.762 -0.603 -15.384 1.00 84.94 88 PHE A CA 1
ATOM 656 C C . PHE A 1 88 ? 12.437 -0.175 -14.085 1.00 84.94 88 PHE A C 1
ATOM 658 O O . PHE A 1 88 ? 13.359 -0.823 -13.591 1.00 84.94 88 PHE A O 1
ATOM 665 N N . LYS A 1 89 ? 11.956 0.932 -13.515 1.00 88.19 89 LYS A N 1
ATOM 666 C CA . LYS A 1 89 ? 12.460 1.481 -12.254 1.00 88.19 89 LYS A CA 1
ATOM 667 C C . LYS A 1 89 ? 11.315 1.732 -11.294 1.00 88.19 89 LYS A C 1
ATOM 669 O O . LYS A 1 89 ? 10.402 2.500 -11.622 1.00 88.19 89 LYS A O 1
ATOM 674 N N . MET A 1 90 ? 11.428 1.144 -10.105 1.00 90.00 90 MET A N 1
ATOM 675 C CA . MET A 1 90 ? 10.512 1.370 -8.992 1.00 90.00 90 MET A CA 1
ATOM 676 C C . MET A 1 90 ? 10.644 2.796 -8.455 1.00 90.00 90 MET A C 1
ATOM 678 O O . MET A 1 90 ? 11.742 3.361 -8.372 1.00 90.00 90 MET A O 1
ATOM 682 N N . SER A 1 91 ? 9.526 3.358 -8.021 1.00 90.50 91 SER A N 1
ATOM 683 C CA . SER A 1 91 ? 9.398 4.729 -7.539 1.00 90.50 91 SER A CA 1
ATOM 684 C C . SER A 1 91 ? 10.047 4.884 -6.167 1.00 90.50 91 SER A C 1
ATOM 686 O O . SER A 1 91 ? 9.742 4.163 -5.211 1.00 90.50 91 SER A O 1
ATOM 688 N N . ARG A 1 92 ? 10.969 5.846 -6.059 1.00 88.88 92 ARG A N 1
ATOM 689 C CA . ARG A 1 92 ? 11.783 6.079 -4.847 1.00 88.88 92 ARG A CA 1
ATOM 690 C C . ARG A 1 92 ? 11.203 7.118 -3.902 1.00 88.88 92 ARG A C 1
ATOM 692 O O . ARG A 1 92 ? 11.597 7.158 -2.745 1.00 88.88 92 ARG A O 1
ATOM 699 N N . SER A 1 93 ? 10.254 7.898 -4.396 1.00 88.69 93 SER A N 1
ATOM 700 C CA . SER A 1 93 ? 9.564 8.972 -3.689 1.00 88.69 93 SER A CA 1
ATOM 701 C C . SER A 1 93 ? 8.305 8.518 -2.947 1.00 88.69 93 SER A C 1
ATOM 703 O O . SER A 1 93 ? 7.625 9.358 -2.371 1.00 88.69 93 SER A O 1
ATOM 705 N N . LEU A 1 94 ? 7.964 7.223 -2.956 1.00 91.44 94 LEU A N 1
ATOM 706 C CA . LEU A 1 94 ? 6.751 6.750 -2.283 1.00 91.44 94 LEU A CA 1
ATOM 707 C C . LEU A 1 94 ? 6.913 6.827 -0.764 1.00 91.44 94 LEU A C 1
ATOM 709 O O . LEU A 1 94 ? 7.837 6.227 -0.205 1.00 91.44 94 LEU A O 1
ATOM 713 N N . ILE A 1 95 ? 5.993 7.543 -0.119 1.00 91.19 95 ILE A N 1
ATOM 714 C CA . ILE A 1 95 ? 5.998 7.791 1.329 1.00 91.19 95 ILE A CA 1
ATOM 715 C C . ILE A 1 95 ? 4.869 7.076 2.080 1.00 91.19 95 ILE A C 1
ATOM 717 O O . ILE A 1 95 ? 4.952 6.968 3.302 1.00 91.19 95 ILE A O 1
ATOM 721 N N . SER A 1 96 ? 3.855 6.569 1.372 1.00 94.50 96 SER A N 1
ATOM 722 C CA . SER A 1 96 ? 2.694 5.892 1.956 1.00 94.50 96 SER A CA 1
ATOM 723 C C . SER A 1 96 ? 2.633 4.412 1.559 1.00 94.50 96 SER A C 1
ATOM 725 O O . SER A 1 96 ? 3.099 4.014 0.486 1.00 94.50 96 SER A O 1
ATOM 727 N N . VAL A 1 97 ? 2.053 3.579 2.425 1.00 95.38 97 VAL A N 1
ATOM 728 C CA . VAL A 1 97 ? 1.807 2.153 2.145 1.00 95.38 97 VAL A CA 1
ATOM 729 C C . VAL A 1 97 ? 0.809 1.986 1.001 1.00 95.38 97 VAL A C 1
ATOM 731 O O . VAL A 1 97 ? 0.988 1.107 0.160 1.00 95.38 97 VAL A O 1
ATOM 734 N N . THR A 1 98 ? -0.199 2.853 0.921 1.00 96.44 98 THR A N 1
ATOM 735 C CA . THR A 1 98 ? -1.215 2.830 -0.140 1.00 96.44 98 THR A CA 1
ATOM 736 C C . THR A 1 98 ? -0.609 3.103 -1.516 1.00 96.44 98 THR A C 1
ATOM 738 O O . THR A 1 98 ? -0.930 2.399 -2.473 1.00 96.44 98 THR A O 1
ATOM 741 N N . ASP A 1 99 ? 0.337 4.040 -1.629 1.00 95.31 99 ASP A N 1
ATOM 742 C CA . ASP A 1 99 ? 1.066 4.275 -2.880 1.00 95.31 99 ASP A CA 1
ATOM 743 C C . ASP A 1 99 ? 1.944 3.088 -3.269 1.00 95.31 99 ASP A C 1
ATOM 745 O O . ASP A 1 99 ? 2.024 2.726 -4.444 1.00 95.31 99 ASP A O 1
ATOM 749 N N . VAL A 1 100 ? 2.606 2.477 -2.282 1.00 95.69 100 VAL A N 1
ATOM 750 C CA . VAL A 1 100 ? 3.444 1.292 -2.494 1.00 95.69 100 VAL A CA 1
ATOM 751 C C . VAL A 1 100 ? 2.606 0.104 -2.964 1.00 95.69 100 VAL A C 1
ATOM 753 O O . VAL A 1 100 ? 3.042 -0.616 -3.863 1.00 95.69 100 VAL A O 1
ATOM 756 N N . TRP A 1 101 ? 1.407 -0.083 -2.407 1.00 97.31 101 TRP A N 1
ATOM 757 C CA . TRP A 1 101 ? 0.455 -1.091 -2.871 1.00 97.31 101 TRP A CA 1
ATOM 758 C C . TRP A 1 101 ? -0.012 -0.808 -4.296 1.00 97.31 101 TRP A C 1
ATOM 760 O O . TRP A 1 101 ? 0.052 -1.691 -5.144 1.00 97.31 101 TRP A O 1
ATOM 770 N N . ARG A 1 102 ? -0.399 0.435 -4.590 1.00 96.00 102 ARG A N 1
ATOM 771 C CA . ARG A 1 102 ? -0.862 0.840 -5.922 1.00 96.00 102 ARG A CA 1
ATOM 772 C C . ARG A 1 102 ? 0.198 0.633 -7.002 1.00 96.00 102 ARG A C 1
ATOM 774 O O . ARG A 1 102 ? -0.129 0.146 -8.079 1.00 96.00 102 ARG A O 1
ATOM 781 N N . GLU A 1 103 ? 1.464 0.940 -6.714 1.00 96.06 103 GLU A N 1
ATOM 782 C CA . GLU A 1 103 ? 2.580 0.621 -7.618 1.00 96.06 103 GLU A CA 1
ATOM 783 C C . GLU A 1 103 ? 2.680 -0.883 -7.895 1.00 96.06 103 GLU A C 1
ATOM 785 O O . GLU A 1 103 ? 2.992 -1.303 -9.012 1.00 96.06 103 GLU A O 1
ATOM 790 N N . TYR A 1 104 ? 2.408 -1.697 -6.877 1.00 96.25 104 TYR A N 1
ATOM 791 C CA . TYR A 1 104 ? 2.484 -3.141 -6.985 1.00 96.25 104 TYR A CA 1
ATOM 792 C C . TYR A 1 104 ? 1.315 -3.753 -7.754 1.00 96.25 104 TYR A C 1
ATOM 794 O O . TYR A 1 104 ? 1.560 -4.565 -8.644 1.00 96.25 104 TYR A O 1
ATOM 802 N N . SER A 1 105 ? 0.077 -3.362 -7.452 1.00 94.75 105 SER A N 1
ATOM 803 C CA . SER A 1 105 ? -1.132 -3.977 -8.009 1.00 94.75 105 SER A CA 1
ATOM 804 C C . SER A 1 105 ? -1.525 -3.411 -9.374 1.00 94.75 105 SER A C 1
ATOM 806 O O . SER A 1 105 ? -1.771 -4.181 -10.302 1.00 94.75 105 SER A O 1
ATOM 808 N N . VAL A 1 106 ? -1.532 -2.084 -9.523 1.00 93.69 106 VAL A N 1
ATOM 809 C CA . VAL A 1 106 ? -2.044 -1.384 -10.718 1.00 93.69 106 VAL A CA 1
ATOM 810 C C . VAL A 1 106 ? -0.917 -0.788 -11.561 1.00 93.69 106 VAL A C 1
ATOM 812 O O . VAL A 1 106 ? -0.966 -0.835 -12.787 1.00 93.69 106 VAL A O 1
ATOM 815 N N . GLY A 1 107 ? 0.128 -0.276 -10.913 1.00 90.88 107 GLY A N 1
ATOM 816 C CA . GLY A 1 107 ? 1.174 0.524 -11.546 1.00 90.88 107 GLY A CA 1
ATOM 817 C C . GLY A 1 107 ? 1.005 2.019 -11.270 1.00 90.88 107 GLY A C 1
ATOM 818 O O . GLY A 1 107 ? 0.028 2.467 -10.668 1.00 90.88 107 GLY A O 1
ATOM 819 N N . LEU A 1 108 ? 2.001 2.811 -11.668 1.00 89.81 108 LEU A N 1
ATOM 820 C CA . LEU A 1 108 ? 2.043 4.259 -11.438 1.00 89.81 108 LEU A CA 1
ATOM 821 C C . LEU A 1 108 ? 2.574 4.996 -12.666 1.00 89.81 108 LEU A C 1
ATOM 823 O O . LEU A 1 108 ? 3.482 4.515 -13.338 1.00 89.81 108 LEU A O 1
ATOM 827 N N . ALA A 1 109 ? 2.053 6.202 -12.915 1.00 86.50 109 ALA A N 1
ATOM 828 C CA . ALA A 1 109 ? 2.528 7.110 -13.967 1.00 86.50 109 ALA A CA 1
ATOM 829 C C . ALA A 1 109 ? 2.622 6.453 -15.364 1.00 86.50 109 ALA A C 1
ATOM 831 O O . ALA A 1 109 ? 3.614 6.618 -16.070 1.00 86.50 109 ALA A O 1
ATOM 832 N N . GLY A 1 110 ? 1.611 5.657 -15.733 1.00 82.81 110 GLY A N 1
ATOM 833 C CA . GLY A 1 110 ? 1.562 4.949 -17.018 1.00 82.81 110 GLY A CA 1
ATOM 834 C C . GLY A 1 110 ? 2.525 3.761 -17.139 1.00 82.81 110 GLY A C 1
ATOM 835 O O . GLY A 1 110 ? 2.628 3.170 -18.210 1.00 82.81 110 GLY A O 1
ATOM 836 N N . LYS A 1 111 ? 3.234 3.398 -16.063 1.00 87.44 111 LYS A N 1
ATOM 837 C CA . LYS A 1 111 ? 4.086 2.204 -16.010 1.00 87.44 111 LYS A CA 1
ATOM 838 C C . LYS A 1 111 ? 3.264 0.968 -15.633 1.00 87.44 111 LYS A C 1
ATOM 840 O O . LYS A 1 111 ? 2.308 1.107 -14.866 1.00 87.44 111 LYS A O 1
ATOM 845 N N . PRO A 1 112 ? 3.664 -0.232 -16.098 1.00 88.81 112 PRO A N 1
ATOM 846 C CA . PRO A 1 112 ? 3.032 -1.477 -15.674 1.00 88.81 112 PRO A CA 1
ATOM 847 C C . PRO A 1 112 ? 3.171 -1.688 -14.162 1.00 88.81 112 PRO A C 1
ATOM 849 O O . PRO A 1 112 ? 4.072 -1.138 -13.519 1.00 88.81 112 PRO A O 1
ATOM 852 N N . SER A 1 113 ? 2.285 -2.505 -13.598 1.00 94.31 113 SER A N 1
ATOM 853 C CA . SER A 1 113 ? 2.351 -2.891 -12.191 1.00 94.31 113 SER A CA 1
ATOM 854 C C . SER A 1 113 ? 3.554 -3.790 -11.914 1.00 94.31 113 SER A C 1
ATOM 856 O O . SER A 1 113 ? 3.975 -4.577 -12.766 1.00 94.31 113 SER A O 1
ATOM 858 N N . ILE A 1 114 ? 4.111 -3.710 -10.702 1.00 93.06 114 ILE A N 1
ATOM 859 C CA . ILE A 1 114 ? 5.217 -4.603 -10.311 1.00 93.06 114 ILE A CA 1
ATOM 860 C C . ILE A 1 114 ? 4.750 -6.065 -10.321 1.00 93.06 114 ILE A C 1
ATOM 862 O O . ILE A 1 114 ? 5.528 -6.944 -10.682 1.00 93.06 114 ILE A O 1
ATOM 866 N N . LYS A 1 115 ? 3.486 -6.334 -9.968 1.00 94.62 115 LYS A N 1
ATOM 867 C CA . LYS A 1 115 ? 2.904 -7.681 -10.012 1.00 94.62 115 LYS A CA 1
ATOM 868 C C . LYS A 1 115 ? 2.915 -8.252 -11.431 1.00 94.62 115 LYS A C 1
ATOM 870 O O . LYS A 1 115 ? 3.399 -9.362 -11.619 1.00 94.62 115 LYS A O 1
ATOM 875 N N . SER A 1 116 ? 2.489 -7.469 -12.426 1.00 92.00 116 SER A N 1
ATOM 876 C CA . SER A 1 116 ? 2.533 -7.875 -13.837 1.00 92.00 116 SER A CA 1
ATOM 877 C C . SER A 1 116 ? 3.969 -8.064 -14.335 1.00 92.00 116 SER A C 1
ATOM 879 O O . SER A 1 116 ? 4.246 -9.019 -15.056 1.00 92.00 116 SER A O 1
ATOM 881 N N . MET A 1 117 ? 4.908 -7.216 -13.899 1.00 90.81 117 MET A N 1
ATOM 882 C CA . MET A 1 117 ? 6.326 -7.380 -14.235 1.00 90.81 117 MET A CA 1
ATOM 883 C C . MET A 1 117 ? 6.921 -8.677 -13.666 1.00 90.81 117 MET A C 1
ATOM 885 O O . MET A 1 117 ? 7.650 -9.371 -14.375 1.00 90.81 117 MET A O 1
ATOM 889 N N . GLU A 1 118 ? 6.603 -9.025 -12.416 1.00 91.56 118 GLU A N 1
ATOM 890 C CA . GLU A 1 118 ? 7.063 -10.272 -11.790 1.00 91.56 118 GLU A CA 1
ATOM 891 C C . GLU A 1 118 ? 6.421 -11.506 -12.444 1.00 91.56 118 GLU A C 1
ATOM 893 O O . GLU A 1 118 ? 7.090 -12.518 -12.613 1.00 91.56 118 GLU A O 1
ATOM 898 N N . GLU A 1 119 ? 5.159 -11.425 -12.868 1.00 89.94 119 GLU A N 1
ATOM 899 C CA . GLU A 1 119 ? 4.469 -12.521 -13.559 1.00 89.94 119 GLU A CA 1
ATOM 900 C C . GLU A 1 119 ? 4.995 -12.737 -14.986 1.00 89.94 119 GLU A C 1
ATOM 902 O O . GLU A 1 119 ? 5.241 -13.869 -15.397 1.00 89.94 119 GLU A O 1
ATOM 907 N N . GLN A 1 120 ? 5.221 -11.654 -15.734 1.00 89.38 120 GLN A N 1
ATOM 908 C CA . GLN A 1 120 ? 5.637 -11.730 -17.134 1.00 89.38 120 GLN A CA 1
ATOM 909 C C . GLN A 1 120 ? 7.135 -12.019 -17.304 1.00 89.38 120 GLN A C 1
ATOM 911 O O . GLN A 1 120 ? 7.523 -12.710 -18.247 1.00 89.38 120 GLN A O 1
ATOM 916 N N . TYR A 1 121 ? 7.985 -11.475 -16.427 1.00 87.25 121 TYR A N 1
ATOM 917 C CA . TYR A 1 121 ? 9.446 -11.523 -16.581 1.00 87.25 121 TYR A CA 1
ATOM 918 C C . TYR A 1 121 ? 10.175 -12.156 -15.386 1.00 87.25 121 TYR A C 1
ATOM 920 O O . TYR A 1 121 ? 11.405 -12.256 -15.403 1.00 87.25 121 TYR A O 1
ATOM 928 N N . GLY A 1 122 ? 9.469 -12.562 -14.327 1.00 88.62 122 GLY A N 1
ATOM 929 C CA . GLY A 1 122 ? 10.087 -13.144 -13.136 1.00 88.62 122 GLY A CA 1
ATOM 930 C C . GLY A 1 122 ? 11.133 -12.220 -12.515 1.00 88.62 122 GLY A C 1
ATOM 931 O O . GLY A 1 122 ? 10.958 -11.013 -12.411 1.00 88.62 122 GLY A O 1
ATOM 932 N N . ALA A 1 123 ? 12.283 -12.774 -12.139 1.00 88.06 123 ALA A N 1
ATOM 933 C CA . ALA A 1 123 ? 13.369 -11.974 -11.578 1.00 88.06 123 ALA A CA 1
ATOM 934 C C . ALA A 1 123 ? 14.159 -11.170 -12.630 1.00 88.06 123 ALA A C 1
ATOM 936 O O . ALA A 1 123 ? 15.006 -10.361 -12.245 1.00 88.06 123 ALA A O 1
ATOM 937 N N . ASP A 1 124 ? 13.940 -11.383 -13.929 1.00 86.75 124 ASP A N 1
ATOM 938 C CA . ASP A 1 124 ? 14.827 -10.843 -14.961 1.00 86.75 124 ASP A CA 1
ATOM 939 C C . ASP A 1 124 ? 14.671 -9.329 -15.118 1.00 86.75 124 ASP A C 1
ATOM 941 O O . ASP A 1 124 ? 15.687 -8.638 -15.194 1.00 86.75 124 ASP A O 1
ATOM 945 N N . TRP A 1 125 ? 13.459 -8.773 -14.975 1.00 86.56 125 TRP A N 1
ATOM 946 C CA . TRP A 1 125 ? 13.243 -7.312 -14.966 1.00 86.56 125 TRP A CA 1
ATOM 947 C C . TRP A 1 125 ? 14.020 -6.584 -13.859 1.00 86.56 125 TRP A C 1
ATOM 949 O O . TRP A 1 125 ? 14.296 -5.391 -13.968 1.00 86.56 125 TRP A O 1
ATOM 959 N N . ARG A 1 126 ? 14.441 -7.312 -12.817 1.00 88.12 126 ARG A N 1
ATOM 960 C CA . ARG A 1 126 ? 15.208 -6.805 -11.665 1.00 88.12 126 ARG A CA 1
ATOM 961 C C . ARG A 1 126 ? 16.718 -7.002 -11.806 1.00 88.12 126 ARG A C 1
ATOM 963 O O . ARG A 1 126 ? 17.465 -6.503 -10.963 1.00 88.12 126 ARG A O 1
ATOM 970 N N . LYS A 1 127 ? 17.164 -7.783 -12.797 1.00 82.38 127 LYS A N 1
ATOM 971 C CA . LYS A 1 127 ? 18.569 -8.182 -12.994 1.00 82.38 127 LYS A CA 1
ATOM 972 C C . LYS A 1 127 ? 19.278 -7.383 -14.081 1.00 82.38 127 LYS A C 1
ATOM 974 O O . LYS A 1 127 ? 20.485 -7.209 -13.955 1.00 82.38 127 LYS A O 1
ATOM 979 N N . VAL A 1 128 ? 18.557 -6.928 -15.113 1.00 67.69 128 VAL A N 1
ATOM 980 C CA . VAL A 1 128 ? 19.171 -6.392 -16.344 1.00 67.69 128 VAL A CA 1
ATOM 981 C C . VAL A 1 128 ? 20.032 -5.153 -16.091 1.00 67.69 128 VAL A C 1
ATOM 983 O O . VAL A 1 128 ? 21.185 -5.146 -16.499 1.00 67.69 128 VAL A O 1
ATOM 986 N N . ASP A 1 129 ? 19.521 -4.147 -15.373 1.00 60.94 129 ASP A N 1
ATOM 987 C CA . ASP A 1 129 ? 20.189 -2.835 -15.316 1.00 60.94 129 ASP A CA 1
ATOM 988 C C . ASP A 1 129 ? 20.738 -2.430 -13.938 1.00 60.94 129 ASP A C 1
ATOM 990 O O . ASP A 1 129 ? 21.520 -1.482 -13.849 1.00 60.94 129 ASP A O 1
ATOM 994 N N . ASN A 1 130 ? 20.346 -3.076 -12.826 1.00 64.12 130 ASN A N 1
ATOM 995 C CA . ASN A 1 130 ? 20.819 -2.651 -11.501 1.00 64.12 130 ASN A CA 1
ATOM 996 C C . ASN A 1 130 ? 20.458 -3.614 -10.349 1.00 64.12 130 ASN A C 1
ATOM 998 O O . ASN A 1 130 ? 19.282 -3.907 -10.135 1.00 64.12 130 ASN A O 1
ATOM 1002 N N . ARG A 1 131 ? 21.415 -3.946 -9.457 1.00 82.81 131 ARG A N 1
ATOM 1003 C CA . ARG A 1 131 ? 21.119 -4.586 -8.145 1.00 82.81 131 ARG A CA 1
ATOM 1004 C C . ARG A 1 131 ? 20.149 -3.767 -7.279 1.00 82.81 131 ARG A C 1
ATOM 1006 O O . ARG A 1 131 ? 19.596 -4.281 -6.305 1.00 82.81 131 ARG A O 1
ATOM 1013 N N . THR A 1 132 ? 19.961 -2.492 -7.599 1.00 87.69 132 THR A N 1
ATOM 1014 C CA . THR A 1 132 ? 19.091 -1.576 -6.865 1.00 87.69 132 THR A CA 1
ATOM 1015 C C . THR A 1 132 ? 17.613 -1.962 -6.967 1.00 87.69 132 THR A C 1
ATOM 1017 O O . THR A 1 132 ? 16.960 -1.981 -5.926 1.00 87.69 132 THR A O 1
ATOM 1020 N N . GLU A 1 133 ? 17.079 -2.329 -8.139 1.00 89.19 133 GLU A N 1
ATOM 1021 C CA . GLU A 1 133 ? 15.662 -2.742 -8.240 1.00 89.19 133 GLU A CA 1
ATOM 1022 C C . GLU A 1 133 ? 15.417 -4.033 -7.459 1.00 89.19 133 GLU A C 1
ATOM 1024 O O . GLU A 1 133 ? 14.466 -4.126 -6.685 1.00 89.19 133 GLU A O 1
ATOM 1029 N N . SER A 1 134 ? 16.348 -4.989 -7.552 1.00 89.62 134 SER A N 1
ATOM 1030 C CA . SER A 1 134 ? 16.307 -6.211 -6.747 1.00 89.62 134 SER A CA 1
ATOM 1031 C C . SER A 1 134 ? 16.262 -5.909 -5.242 1.00 89.62 134 SER A C 1
ATOM 1033 O O . SER A 1 134 ? 15.422 -6.454 -4.526 1.00 89.62 134 SER A O 1
ATOM 1035 N N . ARG A 1 135 ? 17.088 -4.970 -4.755 1.00 89.31 135 ARG A N 1
ATOM 1036 C CA . ARG A 1 135 ? 17.061 -4.520 -3.351 1.00 89.31 135 ARG A CA 1
ATOM 1037 C C . ARG A 1 135 ? 15.734 -3.870 -2.961 1.00 89.31 135 ARG A C 1
ATOM 1039 O O . ARG A 1 135 ? 15.235 -4.141 -1.871 1.00 89.31 135 ARG A O 1
ATOM 1046 N N . PHE A 1 136 ? 15.181 -3.001 -3.804 1.00 91.06 136 PHE A N 1
ATOM 1047 C CA . PHE A 1 136 ? 13.912 -2.324 -3.520 1.00 91.06 136 PHE A CA 1
ATOM 1048 C C . PHE A 1 136 ? 12.743 -3.302 -3.484 1.00 91.06 136 PHE A C 1
ATOM 1050 O O . PHE A 1 136 ? 11.968 -3.276 -2.528 1.00 91.06 136 PHE A O 1
ATOM 1057 N N . PHE A 1 137 ? 12.673 -4.205 -4.460 1.00 92.94 137 PHE A N 1
ATOM 1058 C CA . PHE A 1 137 ? 11.665 -5.252 -4.500 1.00 92.94 137 PHE A CA 1
ATOM 1059 C C . PHE A 1 137 ? 11.734 -6.131 -3.252 1.00 92.94 137 PHE A C 1
ATOM 1061 O O . PHE A 1 137 ? 10.747 -6.250 -2.537 1.00 92.94 137 PHE A O 1
ATOM 1068 N N . THR A 1 138 ? 12.910 -6.672 -2.920 1.00 92.88 138 THR A N 1
ATOM 1069 C CA . THR A 1 138 ? 13.074 -7.553 -1.752 1.00 92.88 138 THR A CA 1
ATOM 1070 C C . THR A 1 138 ? 12.689 -6.859 -0.446 1.00 92.88 138 THR A C 1
ATOM 1072 O O . THR A 1 138 ? 12.094 -7.484 0.424 1.00 92.88 138 THR A O 1
ATOM 1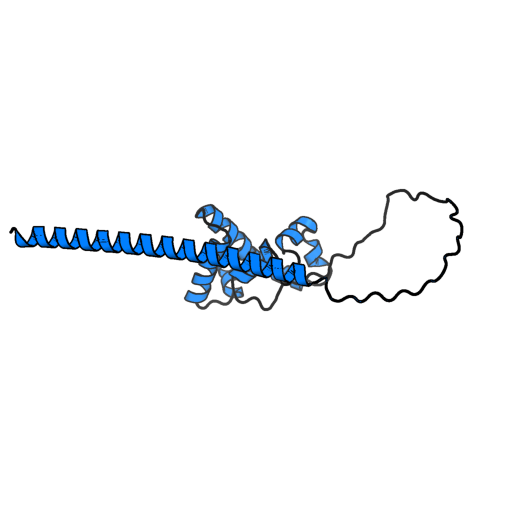075 N N . ARG A 1 139 ? 12.972 -5.556 -0.305 1.00 93.06 139 ARG A N 1
ATOM 1076 C CA . ARG A 1 139 ? 12.575 -4.783 0.883 1.00 93.06 139 ARG A CA 1
ATOM 1077 C C . ARG A 1 139 ? 11.071 -4.553 0.977 1.00 93.06 139 ARG A C 1
ATOM 1079 O O . ARG A 1 139 ? 10.561 -4.512 2.087 1.00 93.06 139 ARG A O 1
ATOM 1086 N N . ARG A 1 140 ? 10.375 -4.355 -0.145 1.00 95.75 140 ARG A N 1
ATOM 1087 C CA . ARG A 1 140 ? 8.925 -4.092 -0.167 1.00 95.75 140 ARG A CA 1
ATOM 1088 C C . ARG A 1 140 ? 8.079 -5.364 -0.252 1.00 95.75 140 ARG A C 1
ATOM 1090 O O . ARG A 1 140 ? 6.918 -5.331 0.132 1.00 95.75 140 ARG A O 1
ATOM 1097 N N . LEU A 1 141 ? 8.657 -6.489 -0.672 1.00 95.38 141 LEU A N 1
ATOM 1098 C CA . LEU A 1 141 ? 7.964 -7.771 -0.809 1.00 95.38 141 LEU A CA 1
ATOM 1099 C C . LEU A 1 141 ? 7.211 -8.223 0.458 1.00 95.38 141 LEU A C 1
ATOM 1101 O O . LEU A 1 141 ? 6.067 -8.656 0.317 1.00 95.38 141 LEU A O 1
ATOM 1105 N N . PRO A 1 142 ? 7.772 -8.112 1.681 1.00 96.25 142 PRO A N 1
ATOM 1106 C CA . PRO A 1 142 ? 7.036 -8.453 2.898 1.00 96.25 142 PRO A CA 1
ATOM 1107 C C . PRO A 1 142 ? 5.758 -7.629 3.061 1.00 96.25 142 PRO A C 1
ATOM 1109 O O . PRO A 1 142 ? 4.729 -8.166 3.458 1.00 96.25 142 PRO A O 1
ATOM 1112 N N . LEU A 1 143 ? 5.803 -6.344 2.696 1.00 96.50 143 LEU A N 1
ATOM 1113 C CA . LEU A 1 143 ? 4.650 -5.452 2.769 1.00 96.50 143 LEU A CA 1
ATOM 1114 C C . LEU A 1 143 ? 3.546 -5.886 1.796 1.00 96.50 143 LEU A C 1
ATOM 1116 O O . LEU A 1 143 ? 2.392 -5.957 2.202 1.00 96.50 143 LEU A O 1
ATOM 1120 N N . TYR A 1 144 ? 3.895 -6.245 0.554 1.00 96.69 144 TYR A N 1
ATOM 1121 C CA . TYR A 1 144 ? 2.927 -6.757 -0.430 1.00 96.69 144 TYR A CA 1
ATOM 1122 C C . TYR A 1 144 ? 2.222 -8.014 0.082 1.00 96.69 144 TYR A C 1
ATOM 1124 O O . TYR A 1 144 ? 0.996 -8.067 0.125 1.00 96.69 144 TYR A O 1
ATOM 1132 N N . LYS A 1 145 ? 3.007 -8.988 0.558 1.00 96.38 145 LYS A N 1
ATOM 1133 C CA . LYS A 1 145 ? 2.480 -10.245 1.099 1.00 96.38 145 LYS A CA 1
ATOM 1134 C C . LYS A 1 145 ? 1.594 -10.021 2.316 1.00 96.38 145 LYS A C 1
ATOM 1136 O O . LYS A 1 145 ? 0.575 -10.683 2.459 1.00 96.38 145 LYS A O 1
ATOM 1141 N N . LYS A 1 146 ? 1.971 -9.093 3.198 1.00 96.88 146 LYS A N 1
ATOM 1142 C CA . LYS A 1 146 ? 1.182 -8.791 4.393 1.00 96.88 146 LYS A CA 1
ATOM 1143 C C . LYS A 1 146 ? -0.158 -8.159 4.050 1.00 96.88 146 LYS A C 1
ATOM 1145 O O . LYS A 1 146 ? -1.134 -8.489 4.709 1.00 96.88 146 LYS A O 1
ATOM 1150 N N . ILE A 1 147 ? -0.216 -7.297 3.036 1.00 97.38 147 ILE A N 1
ATOM 1151 C CA . ILE A 1 147 ? -1.481 -6.721 2.559 1.00 97.38 147 ILE A CA 1
ATOM 1152 C C . ILE A 1 147 ? -2.402 -7.827 2.038 1.00 97.38 147 ILE A C 1
ATOM 1154 O O . ILE A 1 147 ? -3.549 -7.903 2.470 1.00 97.38 147 ILE A O 1
ATOM 1158 N N . GLU A 1 148 ? -1.892 -8.719 1.184 1.00 97.00 148 GLU A N 1
ATOM 1159 C CA . GLU A 1 148 ? -2.668 -9.852 0.659 1.00 97.00 148 GLU A CA 1
ATOM 1160 C C . GLU A 1 148 ? -3.120 -10.805 1.785 1.00 97.00 148 GLU A C 1
ATOM 1162 O O . GLU A 1 148 ? -4.286 -11.193 1.836 1.00 97.00 148 GLU A O 1
ATOM 1167 N N . SER A 1 149 ? -2.237 -11.123 2.740 1.00 96.38 149 SER A N 1
ATOM 1168 C CA . SER A 1 149 ? -2.567 -11.957 3.909 1.00 96.38 149 SER A CA 1
ATOM 1169 C C . SER A 1 149 ? -3.652 -11.318 4.769 1.00 96.38 149 SER A C 1
ATOM 1171 O O . SER A 1 149 ? -4.637 -11.965 5.102 1.00 96.38 149 SER A O 1
ATOM 1173 N N . LEU A 1 150 ? -3.514 -10.027 5.083 1.00 95.56 150 LEU A N 1
ATOM 1174 C CA . LEU A 1 150 ? -4.459 -9.293 5.921 1.00 95.56 150 LEU A CA 1
ATOM 1175 C C . LEU A 1 150 ? -5.834 -9.166 5.253 1.00 95.56 150 LEU A C 1
ATOM 1177 O O . LEU A 1 150 ? -6.853 -9.286 5.930 1.00 95.56 150 LEU A O 1
ATOM 1181 N N . SER A 1 151 ? -5.855 -8.945 3.935 1.00 96.75 151 SER A N 1
ATOM 1182 C CA . SER A 1 151 ? -7.075 -8.953 3.125 1.00 96.75 151 SER A CA 1
ATOM 1183 C C . SER A 1 151 ? -7.794 -10.297 3.245 1.00 96.75 151 SER A C 1
ATOM 1185 O O . SER A 1 151 ? -8.977 -10.328 3.582 1.00 96.75 151 SER A O 1
ATOM 1187 N N . ASN A 1 152 ? -7.067 -11.406 3.083 1.00 96.75 152 ASN A N 1
ATOM 1188 C CA . ASN A 1 152 ? -7.633 -12.749 3.184 1.00 96.75 152 ASN A CA 1
ATOM 1189 C C . ASN A 1 152 ? -8.078 -13.111 4.615 1.00 96.75 152 ASN A C 1
ATOM 1191 O O . ASN A 1 152 ? -9.151 -13.673 4.803 1.00 96.75 152 ASN A O 1
ATOM 1195 N N . GLU A 1 153 ? -7.284 -12.766 5.631 1.00 95.12 153 GLU A N 1
ATOM 1196 C CA . GLU A 1 153 ? -7.576 -13.049 7.045 1.00 95.12 153 GLU A CA 1
ATOM 1197 C C . GLU A 1 153 ? -8.812 -12.303 7.556 1.00 95.12 153 GLU A C 1
ATOM 1199 O O . GLU A 1 153 ? -9.567 -12.837 8.367 1.00 95.12 153 GLU A O 1
ATOM 1204 N N . ARG A 1 154 ? -9.011 -11.056 7.112 1.00 93.94 154 ARG A N 1
ATOM 1205 C CA . ARG A 1 154 ? -10.108 -10.195 7.581 1.00 93.94 154 ARG A CA 1
ATOM 1206 C C . ARG A 1 154 ? -11.303 -10.151 6.633 1.00 93.94 154 ARG A C 1
ATOM 1208 O O . ARG A 1 154 ? -12.326 -9.587 7.008 1.00 93.94 154 ARG A O 1
ATOM 1215 N N . GLY A 1 155 ? -11.178 -10.708 5.430 1.00 95.56 155 GLY A N 1
ATOM 1216 C CA . GLY A 1 155 ? -12.212 -10.635 4.397 1.00 95.56 155 GLY A CA 1
ATOM 1217 C C . GLY A 1 155 ? -12.472 -9.209 3.903 1.00 95.56 155 GLY A C 1
ATOM 1218 O O . GLY A 1 155 ? -13.605 -8.881 3.566 1.00 95.56 155 GLY A O 1
ATOM 1219 N N . ILE A 1 156 ? -11.442 -8.359 3.896 1.00 96.25 156 ILE A N 1
ATOM 1220 C CA . ILE A 1 156 ? -11.504 -6.966 3.419 1.00 96.25 156 ILE A CA 1
ATOM 1221 C C . ILE A 1 156 ? -10.736 -6.826 2.106 1.00 96.25 156 ILE A C 1
ATOM 1223 O O . ILE A 1 156 ? -9.911 -7.680 1.778 1.00 96.25 156 ILE A O 1
ATOM 1227 N N . SER A 1 157 ? -10.952 -5.746 1.357 1.00 97.00 157 SER A N 1
ATOM 1228 C CA . SER A 1 157 ? -10.171 -5.487 0.141 1.00 97.00 157 SER A CA 1
ATOM 1229 C C . SER A 1 157 ? -8.686 -5.238 0.447 1.00 97.00 157 SER A C 1
ATOM 1231 O O . SER A 1 157 ? -8.307 -4.812 1.543 1.00 97.00 157 SER A O 1
ATOM 1233 N N . CYS A 1 158 ? -7.815 -5.480 -0.535 1.00 95.81 158 CYS A N 1
ATOM 1234 C CA . CYS A 1 158 ? -6.387 -5.179 -0.409 1.00 95.81 158 CYS A CA 1
ATOM 1235 C C . CYS A 1 158 ? -6.133 -3.680 -0.190 1.00 95.81 158 CYS A C 1
ATOM 1237 O O . CYS A 1 158 ? -5.200 -3.299 0.516 1.00 95.81 158 CYS A O 1
ATOM 1239 N N . GLU A 1 159 ? -6.975 -2.823 -0.762 1.00 96.31 159 GLU A N 1
ATOM 1240 C CA . GLU A 1 159 ? -6.931 -1.375 -0.590 1.00 96.31 159 GLU A CA 1
ATOM 1241 C C . GLU A 1 159 ? -7.229 -0.989 0.863 1.00 96.31 159 GLU A C 1
ATOM 1243 O O . GLU A 1 159 ? -6.482 -0.206 1.452 1.00 96.31 159 GLU A O 1
ATOM 1248 N N . GLU A 1 160 ? -8.255 -1.583 1.475 1.00 95.88 160 GLU A N 1
ATOM 1249 C CA . GLU A 1 160 ? -8.565 -1.395 2.899 1.00 95.88 160 GLU A CA 1
ATOM 1250 C C . GLU A 1 160 ? -7.451 -1.946 3.800 1.00 95.88 160 GLU A C 1
ATOM 1252 O O . GLU A 1 160 ? -7.043 -1.294 4.763 1.00 95.88 160 GLU A O 1
ATOM 1257 N N . ALA A 1 161 ? -6.888 -3.110 3.467 1.00 96.50 161 ALA A N 1
ATOM 1258 C CA . ALA A 1 161 ? -5.743 -3.671 4.182 1.00 96.50 161 ALA A CA 1
ATOM 1259 C C . ALA A 1 161 ? -4.504 -2.753 4.108 1.00 96.50 161 ALA A C 1
ATOM 1261 O O . ALA A 1 161 ? -3.816 -2.546 5.113 1.00 96.50 161 ALA A O 1
ATOM 1262 N N . ALA A 1 162 ? -4.235 -2.149 2.947 1.00 96.94 162 ALA A N 1
ATOM 1263 C CA . ALA A 1 162 ? -3.157 -1.177 2.774 1.00 96.94 162 ALA A CA 1
ATOM 1264 C C . ALA A 1 162 ? -3.407 0.112 3.575 1.00 96.94 162 ALA A C 1
ATOM 1266 O O . ALA A 1 162 ? -2.476 0.637 4.190 1.00 96.94 162 ALA A O 1
ATOM 1267 N N . GLN A 1 163 ? -4.651 0.602 3.618 1.00 97.38 163 GLN A N 1
ATOM 1268 C CA . GLN A 1 163 ? -5.040 1.748 4.450 1.00 97.38 163 GLN A CA 1
ATOM 1269 C C . GLN A 1 163 ? -4.863 1.458 5.943 1.00 97.38 163 GLN A C 1
ATOM 1271 O O . GLN A 1 163 ? -4.353 2.307 6.673 1.00 97.38 163 GLN A O 1
ATOM 1276 N N . PHE A 1 164 ? -5.214 0.255 6.402 1.00 95.94 164 PHE A N 1
ATOM 1277 C CA . PHE A 1 164 ? -5.008 -0.156 7.792 1.00 95.94 164 PHE A CA 1
ATOM 1278 C C . PHE A 1 164 ? -3.523 -0.131 8.186 1.00 95.94 164 PHE A C 1
ATOM 1280 O O . PHE A 1 164 ? -3.157 0.401 9.238 1.00 95.94 164 PHE A O 1
ATOM 1287 N N . LEU A 1 165 ? -2.647 -0.664 7.329 1.00 95.75 165 LEU A N 1
ATOM 1288 C CA . LEU A 1 165 ? -1.200 -0.606 7.555 1.00 95.75 165 LEU A CA 1
ATOM 1289 C C . LEU A 1 165 ? -0.661 0.828 7.486 1.00 95.75 165 LEU A C 1
ATOM 1291 O O . LEU A 1 165 ? 0.225 1.176 8.264 1.00 95.75 165 LEU A O 1
ATOM 1295 N N . GLU A 1 166 ? -1.199 1.675 6.606 1.00 97.50 166 GLU A N 1
ATOM 1296 C CA . GLU A 1 166 ? -0.832 3.094 6.551 1.00 97.50 166 GLU A CA 1
ATOM 1297 C C . GLU A 1 166 ? -1.227 3.833 7.832 1.00 97.50 166 GLU A C 1
ATOM 1299 O O . GLU A 1 166 ? -0.411 4.574 8.380 1.00 97.50 166 GLU A O 1
ATOM 1304 N N . PHE A 1 167 ? -2.434 3.594 8.352 1.00 95.81 167 PHE A N 1
ATOM 1305 C CA . PHE A 1 167 ? -2.879 4.167 9.620 1.00 95.81 167 PHE A CA 1
ATOM 1306 C C . PHE A 1 167 ? -1.900 3.817 10.743 1.00 95.81 167 PHE A C 1
ATOM 1308 O O . PHE A 1 167 ? -1.388 4.711 11.412 1.00 95.81 167 PHE A O 1
ATOM 1315 N N . ARG A 1 168 ? -1.538 2.534 10.875 1.00 94.44 168 ARG A N 1
ATOM 1316 C CA . ARG A 1 168 ? -0.548 2.090 11.866 1.00 94.44 168 ARG A CA 1
ATOM 1317 C C . ARG A 1 168 ? 0.819 2.740 11.653 1.00 94.44 168 ARG A C 1
ATOM 1319 O O . ARG A 1 168 ? 1.423 3.215 12.610 1.00 94.44 168 ARG A O 1
ATOM 1326 N N . ARG A 1 169 ? 1.288 2.836 10.403 1.00 96.56 169 ARG A N 1
ATOM 1327 C CA . ARG A 1 169 ? 2.549 3.520 10.064 1.00 96.56 169 ARG A CA 1
ATOM 1328 C C . ARG A 1 169 ? 2.553 4.965 10.562 1.00 96.56 169 ARG A C 1
ATOM 1330 O O . ARG A 1 169 ? 3.554 5.406 11.127 1.00 96.56 169 ARG A O 1
ATOM 1337 N N . VAL A 1 170 ? 1.470 5.701 10.317 1.00 96.81 170 VAL A N 1
ATOM 1338 C CA . VAL A 1 170 ? 1.332 7.114 10.694 1.00 96.81 170 VAL A CA 1
ATOM 1339 C C . VAL A 1 170 ? 1.216 7.268 12.210 1.00 96.81 170 VAL A C 1
ATOM 1341 O O . VAL A 1 170 ? 1.924 8.103 12.774 1.00 96.81 170 VAL A O 1
ATOM 1344 N N . SER A 1 171 ? 0.398 6.446 12.873 1.00 94.88 171 SER A N 1
ATOM 1345 C CA . SER A 1 171 ? 0.246 6.440 14.335 1.00 94.88 171 SER A CA 1
ATOM 1346 C C . SER A 1 171 ? 1.573 6.191 15.052 1.00 94.88 171 SER A C 1
ATOM 1348 O O . SER A 1 171 ? 1.925 6.933 15.969 1.00 94.88 171 SER A O 1
ATOM 1350 N N . ASP A 1 172 ? 2.350 5.222 14.568 1.00 93.44 172 ASP A N 1
ATOM 1351 C CA . ASP A 1 172 ? 3.646 4.845 15.141 1.00 93.44 172 ASP A CA 1
ATOM 1352 C C . ASP A 1 172 ? 4.802 5.734 14.630 1.00 93.44 172 ASP A C 1
ATOM 1354 O O . ASP A 1 172 ? 5.962 5.535 14.996 1.00 93.44 172 ASP A O 1
ATOM 1358 N N . LYS A 1 173 ? 4.505 6.731 13.778 1.00 94.19 173 LYS A N 1
ATOM 1359 C CA . LYS A 1 173 ? 5.467 7.672 13.166 1.00 94.19 173 LYS A CA 1
ATOM 1360 C C . LYS A 1 173 ? 6.631 6.976 12.448 1.00 94.19 173 LYS A C 1
ATOM 1362 O O . LYS A 1 173 ? 7.776 7.428 12.484 1.00 94.19 173 LYS A O 1
ATOM 1367 N N . LEU A 1 174 ? 6.337 5.876 11.765 1.00 92.12 174 LEU A N 1
ATOM 1368 C CA . LEU A 1 174 ? 7.325 5.049 11.079 1.00 92.12 174 LEU A CA 1
ATOM 1369 C C . LEU A 1 174 ? 7.549 5.523 9.641 1.00 92.12 174 LEU A C 1
ATOM 1371 O O . LEU A 1 174 ? 6.614 5.863 8.919 1.00 92.12 174 LEU A O 1
ATOM 1375 N N . SER A 1 175 ? 8.787 5.469 9.158 1.00 94.12 175 SER A N 1
ATOM 1376 C CA . SER A 1 175 ? 9.056 5.539 7.718 1.00 94.12 175 SER A CA 1
ATOM 1377 C C . SER A 1 175 ? 8.560 4.276 7.007 1.00 94.12 175 SER A C 1
ATOM 1379 O O . SER A 1 175 ? 8.462 3.204 7.608 1.00 94.12 175 SER A O 1
ATOM 1381 N N . ILE A 1 176 ? 8.331 4.360 5.693 1.00 94.00 176 ILE A N 1
ATOM 1382 C CA . ILE A 1 176 ? 7.940 3.193 4.883 1.00 94.00 176 ILE A CA 1
ATOM 1383 C C . ILE A 1 176 ? 8.941 2.034 5.012 1.00 94.00 176 ILE A C 1
ATOM 1385 O O . ILE A 1 176 ? 8.572 0.868 5.065 1.00 94.00 176 ILE A O 1
ATOM 1389 N N . ASN A 1 177 ? 10.227 2.362 5.141 1.00 92.38 177 ASN A N 1
ATOM 1390 C CA . ASN A 1 177 ? 11.294 1.383 5.296 1.00 92.38 177 ASN A CA 1
ATOM 1391 C C . ASN A 1 177 ? 11.243 0.675 6.653 1.00 92.38 177 ASN A C 1
ATOM 1393 O O . ASN A 1 177 ? 11.512 -0.523 6.715 1.00 92.38 177 ASN A O 1
ATOM 1397 N N . GLN A 1 178 ? 10.913 1.405 7.723 1.00 93.38 178 GLN A N 1
ATOM 1398 C CA . GLN A 1 178 ? 10.702 0.816 9.046 1.00 93.38 178 GLN A CA 1
ATOM 1399 C C . GLN A 1 178 ? 9.458 -0.071 9.048 1.00 93.38 178 GLN A C 1
ATOM 1401 O O . GLN A 1 178 ? 9.532 -1.185 9.551 1.00 93.38 178 GLN A O 1
ATOM 1406 N N . MET A 1 179 ? 8.366 0.368 8.414 1.00 94.75 179 MET A N 1
ATOM 1407 C CA . MET A 1 179 ? 7.154 -0.441 8.262 1.00 94.75 179 MET A CA 1
ATOM 1408 C C . MET A 1 179 ? 7.443 -1.766 7.543 1.00 94.75 179 MET A C 1
ATOM 1410 O O . MET A 1 179 ? 7.140 -2.830 8.073 1.00 94.75 179 MET A O 1
ATOM 1414 N N . CYS A 1 180 ? 8.128 -1.729 6.395 1.00 93.12 180 CYS A N 1
ATOM 1415 C CA . CYS A 1 180 ? 8.549 -2.942 5.684 1.00 93.12 180 CYS A CA 1
ATOM 1416 C C . CYS A 1 180 ? 9.373 -3.896 6.563 1.00 93.12 180 CYS A C 1
ATOM 1418 O O . CYS A 1 180 ? 9.206 -5.111 6.472 1.00 93.12 180 CYS A O 1
ATOM 1420 N N . LYS A 1 181 ? 10.261 -3.354 7.408 1.00 94.12 181 LYS A N 1
ATOM 1421 C CA . LYS A 1 181 ? 11.081 -4.152 8.325 1.00 94.12 181 LYS A CA 1
ATOM 1422 C C . LYS A 1 181 ? 10.231 -4.804 9.418 1.00 94.12 181 LYS A C 1
ATOM 1424 O O . LYS A 1 181 ? 10.349 -6.001 9.624 1.00 94.12 181 LYS A O 1
ATOM 1429 N N . LEU A 1 182 ? 9.350 -4.049 10.072 1.00 94.31 182 LEU A N 1
ATOM 1430 C CA . LEU A 1 182 ? 8.488 -4.587 11.130 1.00 94.31 182 LEU A CA 1
ATOM 1431 C C . LEU A 1 182 ? 7.539 -5.671 10.615 1.00 94.31 182 LEU A C 1
ATOM 1433 O O . LEU A 1 182 ? 7.310 -6.664 11.301 1.00 94.31 182 LEU A O 1
ATOM 1437 N N . VAL A 1 183 ? 7.02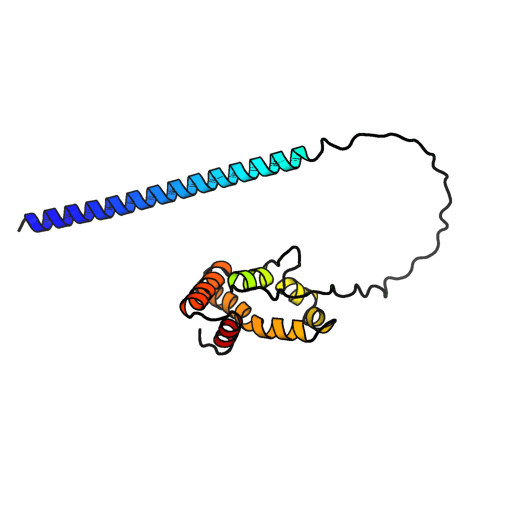8 -5.499 9.395 1.00 94.38 183 VAL A N 1
ATOM 1438 C CA . VAL A 1 183 ? 6.236 -6.528 8.716 1.00 94.38 183 VAL A CA 1
ATOM 1439 C C . VAL A 1 183 ? 7.077 -7.779 8.445 1.00 94.38 183 VAL A C 1
ATOM 1441 O O . VAL A 1 183 ? 6.605 -8.884 8.688 1.00 94.38 183 VAL A O 1
ATOM 1444 N N . ALA A 1 184 ? 8.322 -7.628 7.981 1.00 92.88 184 ALA A N 1
ATOM 1445 C CA . ALA A 1 184 ? 9.224 -8.761 7.759 1.00 92.88 184 ALA A CA 1
ATOM 1446 C C . ALA A 1 184 ? 9.563 -9.513 9.058 1.00 92.88 184 ALA A C 1
ATOM 1448 O O . ALA A 1 184 ? 9.671 -10.737 9.048 1.00 92.88 184 ALA A O 1
ATOM 1449 N N . ASP A 1 185 ? 9.677 -8.784 10.169 1.00 92.25 185 ASP A N 1
ATOM 1450 C CA . ASP A 1 185 ? 9.964 -9.327 11.499 1.00 92.25 185 ASP A CA 1
ATOM 1451 C C . ASP A 1 185 ? 8.704 -9.895 12.198 1.00 92.25 185 ASP A C 1
ATOM 1453 O O . ASP A 1 185 ? 8.786 -10.325 13.346 1.00 92.25 185 ASP A O 1
ATOM 1457 N N . ASN A 1 186 ? 7.540 -9.913 11.529 1.00 87.44 186 ASN A N 1
ATOM 1458 C CA . ASN A 1 186 ? 6.240 -10.359 12.062 1.00 87.44 186 ASN A CA 1
ATOM 1459 C C . ASN A 1 186 ? 5.779 -9.621 13.336 1.00 87.44 186 ASN A C 1
ATOM 1461 O O . ASN A 1 186 ? 5.078 -10.185 14.172 1.00 87.44 186 ASN A O 1
ATOM 1465 N N . GLN A 1 187 ? 6.146 -8.348 13.493 1.00 80.25 187 GLN A N 1
ATOM 1466 C CA . GLN A 1 187 ? 5.771 -7.536 14.662 1.00 80.25 187 GLN A CA 1
ATOM 1467 C C . GLN A 1 187 ? 4.425 -6.804 14.491 1.00 80.25 187 GLN A C 1
ATOM 1469 O O . GLN A 1 187 ? 4.034 -5.984 15.329 1.00 80.25 187 GLN A O 1
ATOM 1474 N N . ILE A 1 188 ? 3.727 -7.046 13.376 1.00 73.62 188 ILE A N 1
ATOM 1475 C CA . ILE A 1 188 ? 2.535 -6.306 12.944 1.00 73.62 188 ILE A CA 1
ATOM 1476 C C . ILE A 1 188 ? 1.455 -7.250 12.450 1.00 73.62 188 ILE A C 1
ATOM 1478 O O . ILE A 1 188 ? 1.771 -8.178 11.670 1.00 73.62 188 ILE A O 1
#

pLDDT: mean 81.78, std 18.96, range [33.53, 97.5]

Sequence (188 aa):
MKTGFDSMNAMLNIVQSQNQLTLNAVKQLEAENRTMLADSFLQISNMLRQGDENTQIQQTSTILPSSSVPLSSIPSPSAANSRGLPSFKMSRSLISVTDVWREYSVGLAGKPSIKSMEEQYGADWRKVDNRTESRFFTRRLPLYKKIESLSNERGISCEEAAQFLEFRRVSDKLSINQMCKLVADNQI

Organism: Rhizopus oryzae (NCBI:txid64495)

Foldseek 3Di:
DVVVVVVVVVVVVVVVVVVVVVVVVVVVVVVVVVVVVVVVVVVVVVVVVVVPPDDDDDDDDDDDDDDDDDDDDDDDPDDDDPVPLPQDDDDPPDFALLVLLCQAPQRPPPDGHVVVVCVVPNCVSCPDPDVVSVVVCVLCVLSNVQLVVQCVVVVHDSSVSSVVLRVVCVVVVHTPSVSSVCSVVVVD

Radius of gyration: 29.26 Å; chains: 1; bounding box: 64×42×100 Å